Protein AF-0000000086631516 (afdb_homodimer)

InterPro domains:
  IPR032710 NTF2-like domain superfamily [SSF54427] (4-138)

Solvent-accessible surface area (backbone atoms only — not comparable to full-atom values): 15233 Å² total; per-residue (Å²): 122,60,92,38,47,65,64,58,34,50,51,53,36,52,51,34,47,49,53,41,70,69,39,58,78,91,68,49,51,68,68,69,42,48,81,34,39,36,76,72,19,34,39,44,40,43,76,60,48,93,74,40,43,76,26,53,18,66,67,26,47,44,51,49,51,49,50,49,54,69,47,28,76,39,77,44,81,38,80,76,41,71,25,41,35,92,94,48,55,49,36,37,38,38,29,36,37,35,38,24,21,57,81,63,61,44,72,50,75,47,53,36,39,30,46,33,33,40,36,46,78,79,41,18,37,39,31,39,37,62,25,49,52,53,61,64,58,53,25,60,46,58,70,45,79,108,123,59,92,40,49,66,64,58,34,49,52,52,35,52,52,33,48,48,53,44,72,68,40,56,80,93,68,50,52,69,66,68,41,47,80,32,38,36,76,71,17,33,39,42,39,43,76,60,47,94,74,39,43,76,24,54,17,67,68,26,47,43,50,49,52,50,49,47,54,69,47,28,76,40,78,46,81,40,80,76,42,71,24,40,32,92,96,49,52,50,35,37,38,38,29,36,39,36,40,25,21,56,82,63,61,45,72,49,75,47,54,35,40,30,45,32,34,41,36,44,77,80,40,17,38,40,32,38,37,60,25,51,52,53,61,64,59,53,24,60,45,59,70,46,79,108

Structure (mmCIF, N/CA/C/O backbone):
data_AF-0000000086631516-model_v1
#
loop_
_entity.id
_entity.type
_entity.pdbx_description
1 polymer 'SnoaL-like domain-containing protein'
#
loop_
_atom_site.group_PDB
_atom_site.id
_atom_site.type_symbol
_atom_site.label_atom_id
_atom_site.label_alt_id
_atom_site.label_comp_id
_atom_site.label_asym_id
_atom_site.label_entity_id
_atom_site.label_seq_id
_atom_site.pdbx_PDB_ins_code
_atom_site.Cartn_x
_atom_site.Cartn_y
_atom_site.Cartn_z
_atom_site.occupancy
_atom_site.B_iso_or_equiv
_atom_site.auth_seq_id
_atom_site.auth_comp_id
_atom_site.auth_asym_id
_atom_site.auth_atom_id
_atom_site.pdbx_PDB_model_num
ATOM 1 N N . MET A 1 1 ? -25.562 2.166 18.438 1 44.59 1 MET A N 1
ATOM 2 C CA . MET A 1 1 ? -25.078 2.248 17.062 1 44.59 1 MET A CA 1
ATOM 3 C C . MET A 1 1 ? -24.125 3.42 16.891 1 44.59 1 MET A C 1
ATOM 5 O O . MET A 1 1 ? -24.422 4.543 17.281 1 44.59 1 MET A O 1
ATOM 9 N N . SER A 1 2 ? -22.828 3.129 16.859 1 56.34 2 SER A N 1
ATOM 10 C CA . SER A 1 2 ? -21.984 4.324 16.859 1 56.34 2 SER A CA 1
ATOM 11 C C . SER A 1 2 ? -22.406 5.289 15.758 1 56.34 2 SER A C 1
ATOM 13 O O . SER A 1 2 ? -22.875 4.863 14.695 1 56.34 2 SER A O 1
ATOM 15 N N . SER A 1 3 ? -22.672 6.504 16.109 1 69.31 3 SER A N 1
ATOM 16 C CA . SER A 1 3 ? -23.156 7.555 15.219 1 69.31 3 SER A CA 1
ATOM 17 C C . SER A 1 3 ? -22.156 7.836 14.109 1 69.31 3 SER A C 1
ATOM 19 O O . SER A 1 3 ? -22.484 8.508 13.125 1 69.31 3 SER A O 1
ATOM 21 N N . HIS A 1 4 ? -20.906 7.207 14.281 1 81.75 4 HIS A N 1
ATOM 22 C CA . HIS A 1 4 ? -19.953 7.516 13.219 1 81.75 4 HIS A CA 1
ATOM 23 C C . HIS A 1 4 ? -19.672 6.289 12.367 1 81.75 4 HIS A C 1
ATOM 25 O O . HIS A 1 4 ? -19.734 5.16 12.852 1 81.75 4 HIS A O 1
ATOM 31 N N . THR A 1 5 ? -19.562 6.516 11.102 1 83.31 5 THR A N 1
ATOM 32 C CA . THR A 1 5 ? -19 5.484 10.242 1 83.31 5 THR A CA 1
ATOM 33 C C . THR A 1 5 ? -17.516 5.746 9.984 1 83.31 5 THR A C 1
ATOM 35 O O . THR A 1 5 ? -17.047 6.879 10.125 1 83.31 5 THR A O 1
ATOM 38 N N . ALA A 1 6 ? -16.766 4.727 9.773 1 84.38 6 ALA A N 1
ATOM 39 C CA . ALA A 1 6 ? -15.352 4.906 9.438 1 84.38 6 ALA A CA 1
ATOM 40 C C . ALA A 1 6 ? -15.18 5.883 8.273 1 84.38 6 ALA A C 1
ATOM 42 O O . ALA A 1 6 ? -14.266 6.711 8.281 1 84.38 6 ALA A O 1
ATOM 43 N N . TYR A 1 7 ? -16.062 5.812 7.383 1 85.06 7 TYR A N 1
ATOM 44 C CA . TYR A 1 7 ? -16.031 6.691 6.219 1 85.06 7 TYR A CA 1
ATOM 45 C C . TYR A 1 7 ? -16.188 8.148 6.633 1 85.06 7 TYR A C 1
ATOM 47 O O . TYR A 1 7 ? -15.398 9.008 6.211 1 85.06 7 TYR A O 1
ATOM 55 N N . SER A 1 8 ? -17.156 8.398 7.414 1 86.81 8 SER A N 1
ATOM 56 C CA . SER A 1 8 ? -17.391 9.781 7.82 1 86.81 8 SER A CA 1
ATOM 57 C C . SER A 1 8 ? -16.234 10.328 8.641 1 86.81 8 SER A C 1
ATOM 59 O O . SER A 1 8 ? -15.906 11.516 8.555 1 86.81 8 SER A O 1
ATOM 61 N N . ILE A 1 9 ? -15.648 9.5 9.484 1 90.56 9 ILE A N 1
ATOM 62 C CA . ILE A 1 9 ? -14.5 9.898 10.289 1 90.56 9 ILE A CA 1
ATOM 63 C C . ILE A 1 9 ? -13.328 10.25 9.383 1 90.56 9 ILE A C 1
ATOM 65 O O . ILE A 1 9 ? -12.68 11.289 9.562 1 90.56 9 ILE A O 1
ATOM 69 N N . LEU A 1 10 ? -13.055 9.438 8.375 1 90.88 10 LEU A N 1
ATOM 70 C CA . LEU A 1 10 ? -11.945 9.656 7.453 1 90.88 10 LEU A CA 1
ATOM 71 C C . LEU A 1 10 ? -12.156 10.938 6.645 1 90.88 10 LEU A C 1
ATOM 73 O O . LEU A 1 10 ? -11.219 11.711 6.445 1 90.88 10 LEU A O 1
ATOM 77 N N . LEU A 1 11 ? -13.367 11.156 6.203 1 87.75 11 LEU A N 1
ATOM 78 C CA . LEU A 1 11 ? -13.664 12.352 5.426 1 87.75 11 LEU A CA 1
ATOM 79 C C . LEU A 1 11 ? -13.414 13.609 6.254 1 87.75 11 LEU A C 1
ATOM 81 O O . LEU A 1 11 ? -12.883 14.602 5.746 1 87.75 11 LEU A O 1
ATOM 85 N N . ALA A 1 12 ? -13.844 13.547 7.508 1 90.38 12 ALA A N 1
ATOM 86 C CA . ALA A 1 12 ? -13.594 14.68 8.398 1 90.38 12 ALA A CA 1
ATOM 87 C C . ALA A 1 12 ? -12.102 14.938 8.547 1 90.38 12 ALA A C 1
ATOM 89 O O . ALA A 1 12 ? -11.656 16.094 8.523 1 90.38 12 ALA A O 1
ATOM 90 N N . PHE A 1 13 ? -11.359 13.875 8.703 1 92.44 13 PHE A N 1
ATOM 91 C CA . PHE A 1 13 ? -9.914 13.992 8.82 1 92.44 13 PHE A CA 1
ATOM 92 C C . PHE A 1 13 ? -9.32 14.586 7.551 1 92.44 13 PHE A C 1
ATOM 94 O O . PHE A 1 13 ? -8.508 15.508 7.613 1 92.44 13 PHE A O 1
ATOM 101 N N . TYR A 1 14 ? -9.664 14.07 6.402 1 87.94 14 TYR A N 1
ATOM 102 C CA . TYR A 1 14 ? -9.102 14.539 5.145 1 87.94 14 TYR A CA 1
ATOM 103 C C . TYR A 1 14 ? -9.477 16 4.887 1 87.94 14 TYR A C 1
ATOM 105 O O . TYR A 1 14 ? -8.688 16.75 4.305 1 87.94 14 TYR A O 1
ATOM 113 N N . ASP A 1 15 ? -10.695 16.438 5.254 1 88 15 ASP A N 1
ATOM 114 C CA . ASP A 1 15 ? -11.102 17.828 5.145 1 88 15 ASP A CA 1
ATOM 115 C C . ASP A 1 15 ? -10.195 18.734 5.992 1 88 15 ASP A C 1
ATOM 117 O O . ASP A 1 15 ? -9.742 19.781 5.527 1 88 15 ASP A O 1
ATOM 121 N N . ALA A 1 16 ? -9.977 18.312 7.18 1 89 16 ALA A N 1
ATOM 122 C CA . ALA A 1 16 ? -9.094 19.062 8.07 1 89 16 ALA A CA 1
ATOM 123 C C . ALA A 1 16 ? -7.672 19.109 7.516 1 89 16 ALA A C 1
ATOM 125 O O . ALA A 1 16 ? -7.023 20.156 7.555 1 89 16 ALA A O 1
ATOM 126 N N . GLU A 1 17 ? -7.191 18.016 7.012 1 84.25 17 GLU A N 1
ATOM 127 C CA . GLU A 1 17 ? -5.852 17.938 6.438 1 84.25 17 GLU A CA 1
ATOM 128 C C . GLU A 1 17 ? -5.715 18.875 5.238 1 84.25 17 GLU A C 1
ATOM 130 O O . GLU A 1 17 ? -4.688 19.531 5.074 1 84.25 17 GLU A O 1
ATOM 135 N N . ARG A 1 18 ? -6.691 18.906 4.391 1 81.5 18 ARG A N 1
ATOM 136 C CA . ARG A 1 18 ? -6.691 19.797 3.234 1 81.5 18 ARG A CA 1
ATOM 137 C C . ARG A 1 18 ? -6.609 21.266 3.666 1 81.5 18 ARG A C 1
ATOM 139 O O . ARG A 1 18 ? -5.887 22.047 3.059 1 81.5 18 ARG A O 1
ATOM 146 N N . GLU A 1 19 ? -7.363 21.578 4.66 1 82.75 19 GLU A N 1
ATOM 147 C CA . GLU A 1 19 ? -7.309 22.922 5.207 1 82.75 19 GLU A CA 1
ATOM 148 C C . GLU A 1 19 ? -5.918 23.25 5.734 1 82.75 19 GLU A C 1
ATOM 150 O O . GLU A 1 19 ? -5.383 24.328 5.465 1 82.75 19 GLU A O 1
ATOM 155 N N . TYR A 1 20 ? -5.402 22.312 6.457 1 83.38 20 TYR A N 1
ATOM 156 C CA . TYR A 1 20 ? -4.059 22.484 7.004 1 83.38 20 TYR A CA 1
ATOM 157 C C . TYR A 1 20 ? -3.037 22.688 5.891 1 83.38 20 TYR A C 1
ATOM 159 O O . TYR A 1 20 ? -2.252 23.641 5.922 1 83.38 20 TYR A O 1
ATOM 167 N N . MET A 1 21 ? -3.049 21.844 4.875 1 75.62 21 MET A N 1
ATOM 168 C CA . MET A 1 21 ? -2.07 21.844 3.791 1 75.62 21 MET A CA 1
ATOM 169 C C . MET A 1 21 ? -2.279 23.047 2.879 1 75.62 21 MET A C 1
ATOM 171 O O . MET A 1 21 ? -1.348 23.5 2.203 1 75.62 21 MET A O 1
ATOM 175 N N . GLY A 1 22 ? -3.486 23.562 2.809 1 75.19 22 GLY A N 1
ATOM 176 C CA . GLY A 1 22 ? -3.811 24.688 1.938 1 75.19 22 GLY A CA 1
ATOM 177 C C . GLY A 1 22 ? -3.471 26.031 2.547 1 75.19 22 GLY A C 1
ATOM 178 O O . GLY A 1 22 ? -3.422 27.031 1.842 1 75.19 22 GLY A O 1
ATOM 179 N N . ALA A 1 23 ? -3.268 26.078 3.836 1 77.62 23 ALA A N 1
ATOM 180 C CA . ALA A 1 23 ? -2.934 27.312 4.523 1 77.62 23 ALA A CA 1
ATOM 181 C C . ALA A 1 23 ? -1.478 27.703 4.277 1 77.62 23 ALA A C 1
ATOM 183 O O . ALA A 1 23 ? -0.639 26.844 3.996 1 77.62 23 ALA A O 1
ATOM 184 N N . PRO A 1 24 ? -1.252 29.078 4.273 1 75.94 24 PRO A N 1
ATOM 185 C CA . PRO A 1 24 ? 0.149 29.5 4.234 1 75.94 24 PRO A CA 1
ATOM 186 C C . PRO A 1 24 ? 0.976 28.922 5.379 1 75.94 24 PRO A C 1
ATOM 188 O O . PRO A 1 24 ? 0.462 28.734 6.484 1 75.94 24 PRO A O 1
ATOM 191 N N . THR A 1 25 ? 2.211 28.516 5.055 1 71.25 25 THR A N 1
ATOM 192 C CA . THR A 1 25 ? 3.109 27.828 5.977 1 71.25 25 THR A CA 1
ATOM 193 C C . THR A 1 25 ? 3.145 28.547 7.324 1 71.25 25 THR A C 1
ATOM 195 O O . THR A 1 25 ? 3.066 27.906 8.375 1 71.25 25 THR A O 1
ATOM 198 N N . GLU A 1 26 ? 3.219 29.875 7.281 1 74.75 26 GLU A N 1
ATOM 199 C CA . GLU A 1 26 ? 3.375 30.672 8.492 1 74.75 26 GLU A CA 1
ATOM 200 C C . GLU A 1 26 ? 2.119 30.625 9.359 1 74.75 26 GLU A C 1
ATOM 202 O O . GLU A 1 26 ? 2.176 30.891 10.562 1 74.75 26 GLU A O 1
ATOM 207 N N . SER A 1 27 ? 1.009 30.25 8.727 1 77.31 27 SER A N 1
ATOM 208 C CA . SER A 1 27 ? -0.263 30.281 9.445 1 77.31 27 SER A CA 1
ATOM 209 C C . SER A 1 27 ? -0.761 28.859 9.734 1 77.31 27 SER A C 1
ATOM 211 O O . SER A 1 27 ? -1.822 28.688 10.336 1 77.31 27 SER A O 1
ATOM 213 N N . ARG A 1 28 ? 0.017 27.938 9.375 1 76.62 28 ARG A N 1
ATOM 214 C CA . ARG A 1 28 ? -0.434 26.562 9.562 1 76.62 28 ARG A CA 1
ATOM 215 C C . ARG A 1 28 ? -0.473 26.188 11.039 1 76.62 28 ARG A C 1
ATOM 217 O O . ARG A 1 28 ? 0.477 26.469 11.781 1 76.62 28 ARG A O 1
ATOM 224 N N . ASP A 1 29 ? -1.688 25.859 11.43 1 82.06 29 ASP A N 1
ATOM 225 C CA . ASP A 1 29 ? -1.91 25.375 12.789 1 82.06 29 ASP A CA 1
ATOM 226 C C . ASP A 1 29 ? -2.402 23.922 12.781 1 82.06 29 ASP A C 1
ATOM 228 O O . ASP A 1 29 ? -3.561 23.656 12.453 1 82.06 29 ASP A O 1
ATOM 232 N N . PHE A 1 30 ? -1.569 22.984 13.117 1 84.75 30 PHE A N 1
ATOM 233 C CA . PHE A 1 30 ? -1.868 21.562 13.07 1 84.75 30 PHE A CA 1
ATOM 234 C C . PHE A 1 30 ? -3.008 21.219 14.016 1 84.75 30 PHE A C 1
ATOM 236 O O . PHE A 1 30 ? -3.66 20.188 13.859 1 84.75 30 PHE A O 1
ATOM 243 N N . ARG A 1 31 ? -3.314 22.156 14.914 1 83.12 31 ARG A N 1
ATOM 244 C CA . ARG A 1 31 ? -4.359 21.906 15.906 1 83.12 31 ARG A CA 1
ATOM 245 C C . ARG A 1 31 ? -5.723 21.766 15.242 1 83.12 31 ARG A C 1
ATOM 247 O O . ARG A 1 31 ? -6.656 21.234 15.836 1 83.12 31 ARG A O 1
ATOM 254 N N . ILE A 1 32 ? -5.816 22.234 14.023 1 87.75 32 ILE A N 1
ATOM 255 C CA . ILE A 1 32 ? -7.066 22.094 13.281 1 87.75 32 ILE A CA 1
ATOM 256 C C . ILE A 1 32 ? -7.414 20.625 13.125 1 87.75 32 ILE A C 1
ATOM 258 O O . ILE A 1 32 ? -8.586 20.266 12.977 1 87.75 32 ILE A O 1
ATOM 262 N N . LEU A 1 33 ? -6.426 19.719 13.148 1 90.25 33 LEU A N 1
ATOM 263 C CA . LEU A 1 33 ? -6.645 18.281 12.969 1 90.25 33 LEU A CA 1
ATOM 264 C C . LEU A 1 33 ? -7.039 17.625 14.281 1 90.25 33 LEU A C 1
ATOM 266 O O . LEU A 1 33 ? -7.539 16.5 14.297 1 90.25 33 LEU A O 1
ATOM 270 N N . GLU A 1 34 ? -6.84 18.266 15.359 1 90.94 34 GLU A N 1
ATOM 271 C CA . GLU A 1 34 ? -6.965 17.688 16.688 1 90.94 34 GLU A CA 1
ATOM 272 C C . GLU A 1 34 ? -8.344 17.078 16.906 1 90.94 34 GLU A C 1
ATOM 274 O O . GLU A 1 34 ? -8.469 15.969 17.422 1 90.94 34 GLU A O 1
ATOM 279 N N . PRO A 1 35 ? -9.398 17.719 16.453 1 91.88 35 PRO A N 1
ATOM 280 C CA . PRO A 1 35 ? -10.727 17.156 16.703 1 91.88 35 PRO A CA 1
ATOM 281 C C . PRO A 1 35 ? -10.953 15.844 15.953 1 91.88 35 PRO A C 1
ATOM 283 O O . PRO A 1 35 ? -11.875 15.094 16.281 1 91.88 35 PRO A O 1
ATOM 286 N N . THR A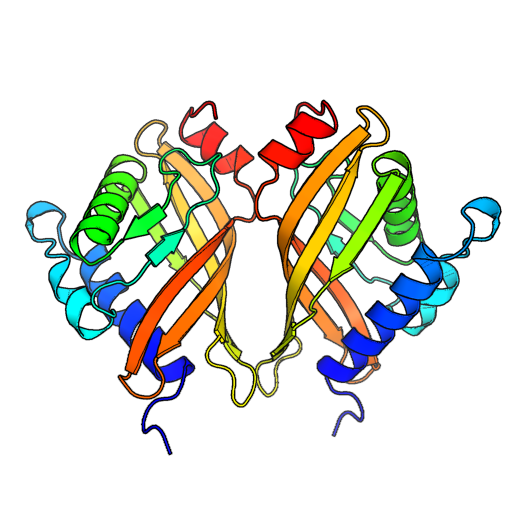 1 36 ? -10.203 15.57 14.953 1 95.19 36 THR A N 1
ATOM 287 C CA . THR A 1 36 ? -10.406 14.391 14.125 1 95.19 36 THR A CA 1
ATOM 288 C C . THR A 1 36 ? -9.5 13.25 14.57 1 95.19 36 THR A C 1
ATOM 290 O O . THR A 1 36 ? -9.633 12.117 14.094 1 95.19 36 THR A O 1
ATOM 293 N N . LEU A 1 37 ? -8.625 13.492 15.523 1 96.38 37 LEU A N 1
ATOM 294 C CA . LEU A 1 37 ? -7.613 12.523 15.922 1 96.38 37 LEU A CA 1
ATOM 295 C C . LEU A 1 37 ? -7.801 12.102 17.375 1 96.38 37 LEU A C 1
ATOM 297 O O . LEU A 1 37 ? -8.117 12.938 18.234 1 96.38 37 LEU A O 1
ATOM 301 N N . ALA A 1 38 ? -7.621 10.844 17.625 1 96 38 ALA A N 1
ATOM 302 C CA . ALA A 1 38 ? -7.453 10.391 19 1 96 38 ALA A CA 1
ATOM 303 C C . ALA A 1 38 ? -6.211 11.016 19.625 1 96 38 ALA A C 1
ATOM 305 O O . ALA A 1 38 ? -5.25 11.336 18.938 1 96 38 ALA A O 1
ATOM 306 N N . LYS A 1 39 ? -6.156 11.133 20.953 1 94.12 39 LYS A N 1
ATOM 307 C CA . LYS A 1 39 ? -5.055 11.766 21.672 1 94.12 39 LYS A CA 1
ATOM 308 C C . LYS A 1 39 ? -3.742 11.023 21.438 1 94.12 39 LYS A C 1
ATOM 310 O O . LYS A 1 39 ? -2.676 11.641 21.375 1 94.12 39 LYS A O 1
ATOM 315 N N . ASP A 1 40 ? -3.818 9.742 21.266 1 96.44 40 ASP A N 1
ATOM 316 C CA . ASP A 1 40 ? -2.627 8.922 21.062 1 96.44 40 ASP A CA 1
ATOM 317 C C . ASP A 1 40 ? -2.586 8.375 19.625 1 96.44 40 ASP A C 1
ATOM 319 O O . ASP A 1 40 ? -2.111 7.258 19.406 1 96.44 40 ASP A O 1
ATOM 323 N N . ALA A 1 41 ? -3.211 9.109 18.703 1 97.56 41 ALA A N 1
ATOM 324 C CA . ALA A 1 41 ? -3.193 8.688 17.312 1 97.56 41 ALA A CA 1
ATOM 325 C C . ALA A 1 41 ? -1.771 8.391 16.844 1 97.56 41 ALA A C 1
ATOM 327 O O . ALA A 1 41 ? -0.826 9.078 17.25 1 97.56 41 ALA A O 1
ATOM 328 N N . ILE A 1 42 ? -1.635 7.391 16.031 1 98.38 42 ILE A N 1
ATOM 329 C CA . ILE A 1 42 ? -0.326 6.93 15.57 1 98.38 42 ILE A CA 1
ATOM 330 C C . ILE A 1 42 ? -0.25 7.008 14.047 1 98.38 42 ILE A C 1
ATOM 332 O O . ILE A 1 42 ? -1.184 6.598 13.352 1 98.38 42 ILE A O 1
ATOM 336 N N . LEU A 1 43 ? 0.77 7.582 13.539 1 97.88 43 LEU A N 1
ATOM 337 C CA . LEU A 1 43 ? 1.137 7.551 12.125 1 97.88 43 LEU A CA 1
ATOM 338 C C . LEU A 1 43 ? 2.418 6.75 11.914 1 97.88 43 LEU A C 1
ATOM 340 O O . LEU A 1 43 ? 3.451 7.055 12.516 1 97.88 43 LEU A O 1
ATOM 344 N N . ILE A 1 44 ? 2.352 5.75 11.117 1 98.56 44 ILE A N 1
ATOM 345 C CA . ILE A 1 44 ? 3.486 4.859 10.906 1 98.56 44 ILE A CA 1
ATOM 346 C C . ILE A 1 44 ? 3.98 4.984 9.461 1 98.56 44 ILE A C 1
ATOM 348 O O . ILE A 1 44 ? 3.229 4.727 8.523 1 98.56 44 ILE A O 1
ATOM 352 N N . GLN A 1 45 ? 5.207 5.383 9.32 1 98.31 45 GLN A N 1
ATOM 353 C CA . GLN A 1 45 ? 5.844 5.488 8.016 1 98.31 45 GLN A CA 1
ATOM 354 C C . GLN A 1 45 ? 6.824 4.348 7.785 1 98.31 45 GLN A C 1
ATOM 356 O O . GLN A 1 45 ? 7.516 3.918 8.711 1 98.31 45 GLN A O 1
ATOM 361 N N . THR A 1 46 ? 6.863 3.818 6.559 1 97.81 46 THR A N 1
ATOM 362 C CA . THR A 1 46 ? 7.816 2.758 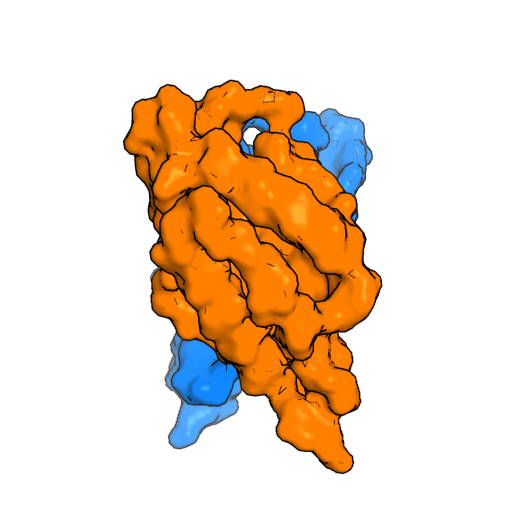6.246 1 97.81 46 THR A CA 1
ATOM 363 C C . THR A 1 46 ? 9.242 3.219 6.52 1 97.81 46 THR A C 1
ATOM 365 O O . THR A 1 46 ? 9.578 4.387 6.305 1 97.81 46 THR A O 1
ATOM 368 N N . PRO A 1 47 ? 10.133 2.363 6.949 1 97.06 47 PRO A N 1
ATOM 369 C CA . PRO A 1 47 ? 11.438 2.764 7.484 1 97.06 47 PRO A CA 1
ATOM 370 C C . PRO A 1 47 ? 12.367 3.324 6.41 1 97.06 47 PRO A C 1
ATOM 372 O O . PRO A 1 47 ? 13.352 4.004 6.734 1 97.06 47 PRO A O 1
ATOM 375 N N . ALA A 1 48 ? 12.125 3.211 5.203 1 97.12 48 ALA A N 1
ATOM 376 C CA . ALA A 1 48 ? 13.07 3.586 4.156 1 97.12 48 ALA A CA 1
ATOM 377 C C . ALA A 1 48 ? 12.867 5.031 3.719 1 97.12 48 ALA A C 1
ATOM 379 O O . ALA A 1 48 ? 13.672 5.582 2.963 1 97.12 48 ALA A O 1
ATOM 380 N N . LEU A 1 49 ? 11.797 5.695 4.164 1 98 49 LEU A N 1
ATOM 381 C CA . LEU A 1 49 ? 11.469 7.051 3.732 1 98 49 LEU A CA 1
ATOM 382 C C . LEU A 1 49 ? 12.375 8.07 4.414 1 98 49 LEU A C 1
ATOM 384 O O . LEU A 1 49 ? 12.914 7.805 5.488 1 98 49 LEU A O 1
ATOM 388 N N . PRO A 1 50 ? 12.477 9.297 3.826 1 97.75 50 PRO A N 1
ATOM 389 C CA . PRO A 1 50 ? 13.203 10.375 4.5 1 97.75 50 PRO A CA 1
ATOM 390 C C . PRO A 1 50 ? 12.57 10.766 5.832 1 97.75 50 PRO A C 1
ATOM 392 O O . PRO A 1 50 ? 13.25 11.32 6.703 1 97.75 50 PRO A O 1
ATOM 395 N N . TYR A 1 51 ? 11.344 10.578 5.992 1 97.81 51 TYR A N 1
ATOM 396 C CA . TYR A 1 51 ? 10.609 10.875 7.215 1 97.81 51 TYR A CA 1
ATOM 397 C C . TYR A 1 51 ? 10.047 9.602 7.836 1 97.81 51 TYR A C 1
ATOM 399 O O . TYR A 1 51 ? 8.875 9.57 8.234 1 97.81 51 TYR A O 1
ATOM 407 N N . ALA A 1 52 ? 10.875 8.602 7.828 1 97.69 52 ALA A N 1
ATOM 408 C CA . ALA A 1 52 ? 10.523 7.32 8.43 1 97.69 52 ALA A CA 1
ATOM 409 C C . ALA A 1 52 ? 10.211 7.477 9.914 1 97.69 52 ALA A C 1
ATOM 411 O O . ALA A 1 52 ? 10.617 8.461 10.547 1 97.69 52 ALA A O 1
ATOM 412 N N . GLY A 1 53 ? 9.43 6.422 10.406 1 96.5 53 GLY A N 1
ATOM 413 C CA . GLY A 1 53 ? 9.25 6.367 11.844 1 96.5 53 GLY A CA 1
ATOM 414 C C . GLY A 1 53 ? 7.793 6.309 12.266 1 96.5 53 GLY A C 1
ATOM 415 O O . GLY A 1 53 ? 6.902 6.188 11.414 1 96.5 53 GLY A O 1
ATOM 416 N N . THR A 1 54 ? 7.621 6.23 13.57 1 98.38 54 THR A N 1
ATOM 417 C CA . THR A 1 54 ? 6.316 6.242 14.211 1 98.38 54 THR A CA 1
ATOM 418 C C . THR A 1 54 ? 6.086 7.555 14.953 1 98.38 54 THR A C 1
ATOM 420 O O . THR A 1 54 ? 6.906 7.957 15.781 1 98.38 54 THR A O 1
ATOM 423 N N . TYR A 1 55 ? 5.047 8.211 14.562 1 98 55 TYR A N 1
ATOM 424 C CA . TYR A 1 55 ? 4.648 9.492 15.141 1 98 55 TYR A CA 1
ATOM 425 C C . TYR A 1 55 ? 3.416 9.328 16.016 1 98 55 TYR A C 1
ATOM 427 O O . TYR A 1 55 ? 2.404 8.773 15.586 1 98 55 TYR A O 1
ATOM 435 N N . ILE A 1 56 ? 3.506 9.883 17.234 1 97.56 56 ILE A N 1
ATOM 436 C CA . ILE A 1 56 ? 2.447 9.594 18.188 1 97.56 56 ILE A CA 1
ATOM 437 C C . ILE A 1 56 ? 1.85 10.898 18.703 1 97.56 56 ILE A C 1
ATOM 439 O O . ILE A 1 56 ? 2.58 11.805 19.125 1 97.56 56 ILE A O 1
ATOM 443 N N . GLY A 1 57 ? 0.542 10.93 18.688 1 94.75 57 GLY A N 1
ATOM 444 C CA . GLY A 1 57 ? -0.176 12.07 19.234 1 94.75 57 GLY A CA 1
ATOM 445 C C . GLY A 1 57 ? -0.097 13.305 18.359 1 94.75 57 GLY A C 1
ATOM 446 O O . GLY A 1 57 ? 0.463 13.258 17.25 1 94.75 57 GLY A O 1
ATOM 447 N N . ILE A 1 58 ? -0.714 14.328 18.844 1 90.75 58 ILE A N 1
ATOM 448 C CA . ILE A 1 58 ? -0.798 15.57 18.078 1 90.75 58 ILE A CA 1
ATOM 449 C C . ILE A 1 58 ? 0.605 16.109 17.812 1 90.75 58 ILE A C 1
ATOM 451 O O . ILE A 1 58 ? 0.921 16.516 16.688 1 90.75 58 ILE A O 1
ATOM 455 N N . GLU A 1 59 ? 1.425 16.078 18.797 1 93.06 59 GLU A N 1
ATOM 456 C CA . GLU A 1 59 ? 2.787 16.578 18.641 1 93.06 59 GLU A CA 1
ATOM 457 C C . GLU A 1 59 ? 3.566 15.742 17.625 1 93.06 59 GLU A C 1
ATOM 459 O O . GLU A 1 59 ? 4.312 16.297 16.812 1 93.06 59 GLU A O 1
ATOM 464 N N . GLY A 1 60 ? 3.445 14.438 17.719 1 95.44 60 GLY A N 1
ATOM 465 C CA . GLY A 1 60 ? 4.102 13.57 16.75 1 95.44 60 GLY A CA 1
ATOM 466 C C . GLY A 1 60 ? 3.637 13.805 15.328 1 95.44 60 GLY A C 1
ATOM 467 O O . GLY A 1 60 ? 4.453 13.891 14.406 1 95.44 60 GLY A O 1
ATOM 468 N N . LEU A 1 61 ? 2.379 13.891 15.164 1 93.88 61 LEU A N 1
ATOM 469 C CA . LEU A 1 61 ? 1.831 14.102 13.828 1 93.88 61 LEU A CA 1
ATOM 470 C C . LEU A 1 61 ? 2.207 15.477 13.289 1 93.88 61 LEU A C 1
ATOM 472 O O . LEU A 1 61 ? 2.418 15.648 12.086 1 93.88 61 LEU A O 1
ATOM 476 N N . GLU A 1 62 ? 2.271 16.422 14.164 1 91.62 62 GLU A N 1
ATOM 477 C CA . GLU A 1 62 ? 2.756 17.75 13.758 1 91.62 62 GLU A CA 1
ATOM 478 C C . GLU A 1 62 ? 4.211 17.688 13.305 1 91.62 62 GLU A C 1
ATOM 480 O O . GLU A 1 62 ? 4.59 18.328 12.328 1 91.62 62 GLU A O 1
ATOM 485 N N . ASP A 1 63 ? 5.016 16.969 14.047 1 94.19 63 ASP A N 1
ATOM 486 C CA . ASP A 1 63 ? 6.402 16.766 13.633 1 94.19 63 ASP A CA 1
ATOM 487 C C . ASP A 1 63 ? 6.477 16.141 12.242 1 94.19 63 ASP A C 1
ATOM 489 O O . ASP A 1 63 ? 7.246 16.594 11.391 1 94.19 63 ASP A O 1
ATOM 493 N N . TRP A 1 64 ? 5.691 15.148 11.992 1 94.75 64 TRP A N 1
ATOM 494 C CA . TRP A 1 64 ? 5.613 14.531 10.672 1 94.75 64 TRP A CA 1
ATOM 495 C C . TRP A 1 64 ? 5.242 15.562 9.617 1 94.75 64 TRP A C 1
ATOM 497 O O . TRP A 1 64 ? 5.883 15.641 8.562 1 94.75 64 TRP A O 1
ATOM 507 N N . ALA A 1 65 ? 4.184 16.312 9.93 1 91.06 65 ALA A N 1
ATOM 508 C CA . ALA A 1 65 ? 3.725 17.312 8.969 1 91.06 65 ALA A CA 1
ATOM 509 C C . ALA A 1 65 ? 4.84 18.297 8.633 1 91.06 65 ALA A C 1
ATOM 511 O O . ALA A 1 65 ? 4.98 18.703 7.477 1 91.06 65 ALA A O 1
ATOM 512 N N . GLN A 1 66 ? 5.602 18.641 9.578 1 91 66 GLN A N 1
ATOM 513 C CA . GLN A 1 66 ? 6.73 19.531 9.352 1 91 66 GLN A CA 1
ATOM 514 C C . GLN A 1 66 ? 7.789 18.875 8.469 1 91 66 GLN A C 1
ATOM 516 O O . GLN A 1 66 ? 8.312 19.5 7.547 1 91 66 GLN A O 1
ATOM 521 N N . ARG A 1 67 ? 8.094 17.656 8.711 1 94.25 67 ARG A N 1
ATOM 522 C CA . ARG A 1 67 ? 9.078 16.938 7.91 1 94.25 67 ARG A CA 1
ATOM 523 C C . ARG A 1 67 ? 8.609 16.781 6.469 1 94.25 67 ARG A C 1
ATOM 525 O O . ARG A 1 67 ? 9.398 16.891 5.531 1 94.25 67 ARG A O 1
ATOM 532 N N . MET A 1 68 ? 7.32 16.516 6.375 1 93 68 MET A N 1
ATOM 533 C CA . MET A 1 68 ? 6.738 16.469 5.035 1 93 68 MET A CA 1
ATOM 534 C C . MET A 1 68 ? 6.914 17.812 4.32 1 93 68 MET A C 1
ATOM 536 O O . MET A 1 68 ? 7.348 17.844 3.168 1 93 68 MET A O 1
ATOM 540 N N . SER A 1 69 ? 6.594 18.828 5.023 1 89.69 69 SER A N 1
ATOM 541 C CA . SER A 1 69 ? 6.707 20.156 4.457 1 89.69 69 SER A CA 1
ATOM 542 C C . SER A 1 69 ? 8.148 20.5 4.102 1 89.69 69 SER A C 1
ATOM 544 O O . SER A 1 69 ? 8.406 21.203 3.121 1 89.69 69 SER A O 1
ATOM 546 N N . ASP A 1 70 ? 9.086 20.016 4.852 1 93.19 70 ASP A N 1
ATOM 547 C CA . ASP A 1 70 ? 10.508 20.25 4.594 1 93.19 70 ASP A CA 1
ATOM 548 C C . ASP A 1 70 ? 10.977 19.484 3.369 1 93.19 70 ASP A C 1
ATOM 550 O O . ASP A 1 70 ? 11.93 19.875 2.699 1 93.19 70 ASP A O 1
ATOM 554 N N . THR A 1 71 ? 10.328 18.438 3.105 1 95.94 71 THR A N 1
ATOM 555 C CA . THR A 1 71 ? 10.758 17.547 2.037 1 95.94 71 THR A CA 1
ATOM 556 C C . THR A 1 71 ? 10.094 17.922 0.715 1 95.94 71 THR A C 1
ATOM 558 O O . THR A 1 71 ? 10.742 17.922 -0.331 1 95.94 71 THR A O 1
ATOM 561 N N . TRP A 1 72 ? 8.828 18.266 0.824 1 94.88 72 TRP A N 1
ATOM 562 C CA . TRP A 1 72 ? 8.031 18.469 -0.378 1 94.88 72 TRP A CA 1
ATOM 563 C C . TRP A 1 72 ? 7.531 19.922 -0.45 1 94.88 72 TRP A C 1
ATOM 565 O O . TRP A 1 72 ? 7.016 20.453 0.535 1 94.88 72 TRP A O 1
ATOM 575 N N . SER A 1 73 ? 7.625 20.516 -1.623 1 93.31 73 SER A N 1
ATOM 576 C CA . SER A 1 73 ? 7.059 21.844 -1.825 1 93.31 73 SER A CA 1
ATOM 577 C C . SER A 1 73 ? 5.578 21.766 -2.18 1 93.31 73 SER A C 1
ATOM 579 O O . SER A 1 73 ? 4.852 22.75 -2.061 1 93.31 73 SER A O 1
ATOM 581 N N . LYS A 1 74 ? 5.207 20.562 -2.662 1 92 74 LYS A N 1
ATOM 582 C CA . LYS A 1 74 ? 3.801 20.328 -2.975 1 92 74 LYS A CA 1
ATOM 583 C C . LYS A 1 74 ? 3.418 18.875 -2.686 1 92 74 LYS A C 1
ATOM 585 O O . LYS A 1 74 ? 4.152 17.953 -3.045 1 92 74 LYS A O 1
ATOM 590 N N . VAL A 1 75 ? 2.42 18.703 -2.018 1 91.75 75 VAL A N 1
ATOM 591 C CA . VAL A 1 75 ? 1.741 17.422 -1.817 1 91.75 75 VAL A CA 1
ATOM 592 C C . VAL A 1 75 ? 0.256 17.578 -2.141 1 91.75 75 VAL A C 1
ATOM 594 O O . VAL A 1 75 ? -0.435 18.406 -1.546 1 91.75 75 VAL A O 1
ATOM 597 N N . ASP A 1 76 ? -0.157 16.812 -3.047 1 90.88 76 ASP A N 1
ATOM 598 C CA . ASP A 1 76 ? -1.552 16.875 -3.475 1 90.88 76 ASP A CA 1
ATOM 599 C C . ASP A 1 76 ? -2.158 15.477 -3.576 1 90.88 76 ASP A C 1
ATOM 601 O O . ASP A 1 76 ? -1.645 14.625 -4.301 1 90.88 76 ASP A O 1
ATOM 605 N N . VAL A 1 77 ? -3.145 15.203 -2.83 1 89.94 77 VAL A N 1
ATOM 606 C CA . VAL A 1 77 ? -3.881 13.945 -2.863 1 89.94 77 VAL A CA 1
ATOM 607 C C . VAL A 1 77 ? -5.109 14.094 -3.762 1 89.94 77 VAL A C 1
ATOM 609 O O . VAL A 1 77 ? -5.91 15.008 -3.582 1 89.94 77 VAL A O 1
ATOM 612 N N . GLN A 1 78 ? -5.223 13.172 -4.699 1 91.12 78 GLN A N 1
ATOM 613 C CA . GLN A 1 78 ? -6.281 13.258 -5.703 1 91.12 78 GLN A CA 1
ATOM 614 C C . GLN A 1 78 ? -7.059 11.945 -5.793 1 91.12 78 GLN A C 1
ATOM 616 O O . GLN A 1 78 ? -6.539 10.883 -5.43 1 91.12 78 GLN A O 1
ATOM 621 N N . ASN A 1 79 ? -8.398 12.07 -6.254 1 92.81 79 ASN A N 1
ATOM 622 C CA . ASN A 1 79 ? -9.227 10.914 -6.598 1 92.81 79 ASN A CA 1
ATOM 623 C C . ASN A 1 79 ? -9.359 9.953 -5.422 1 92.81 79 ASN A C 1
ATOM 625 O O . ASN A 1 79 ? -9.141 8.75 -5.57 1 92.81 79 ASN A O 1
ATOM 629 N N . LEU A 1 80 ? -9.672 10.445 -4.289 1 91.5 80 LEU A N 1
ATOM 630 C CA . LEU A 1 80 ? -9.781 9.656 -3.068 1 91.5 80 LEU A CA 1
ATOM 631 C C . LEU A 1 80 ? -10.945 8.68 -3.154 1 91.5 80 LEU A C 1
ATOM 633 O O . LEU A 1 80 ? -12.062 9.07 -3.502 1 91.5 80 LEU A O 1
ATOM 637 N N . GLN A 1 81 ? -10.672 7.438 -2.926 1 93.12 81 GLN A N 1
ATOM 638 C CA . GLN A 1 81 ? -11.664 6.379 -2.766 1 93.12 81 GLN A CA 1
ATOM 639 C C . GLN A 1 81 ? -11.516 5.688 -1.412 1 93.12 81 GLN A C 1
ATOM 641 O O . GLN A 1 81 ? -10.398 5.422 -0.962 1 93.12 81 GLN A O 1
ATOM 646 N N . VAL A 1 82 ? -12.625 5.449 -0.818 1 92.81 82 VAL A N 1
ATOM 647 C CA . VAL A 1 82 ? -12.602 4.828 0.502 1 92.81 82 VAL A CA 1
ATOM 648 C C . VAL A 1 82 ? -13.258 3.449 0.438 1 92.81 82 VAL A C 1
ATOM 650 O O . VAL A 1 82 ? -14.336 3.297 -0.141 1 92.81 82 VAL A O 1
ATOM 653 N N . PHE A 1 83 ? -12.594 2.498 0.956 1 93.62 83 PHE A N 1
ATOM 654 C CA . PHE A 1 83 ? -13.047 1.112 1.006 1 93.62 83 PHE A CA 1
ATOM 655 C C . PHE A 1 83 ? -13.273 0.668 2.445 1 93.62 83 PHE A C 1
ATOM 657 O O . PHE A 1 83 ? -12.414 0.867 3.305 1 93.62 83 PHE A O 1
ATOM 664 N N . GLU A 1 84 ? -14.391 0.074 2.596 1 90.81 84 GLU A N 1
ATOM 665 C CA . GLU A 1 84 ? -14.766 -0.282 3.961 1 90.81 84 GLU A CA 1
ATOM 666 C C . GLU A 1 84 ? -15.07 -1.773 4.078 1 90.81 84 GLU A C 1
ATOM 668 O O . GLU A 1 84 ? -15.188 -2.469 3.066 1 90.81 84 GLU A O 1
ATOM 673 N N . ARG A 1 85 ? -15.047 -2.277 5.223 1 87.38 85 ARG A N 1
ATOM 674 C CA . ARG A 1 85 ? -15.547 -3.59 5.617 1 87.38 85 ARG A CA 1
ATOM 675 C C . ARG A 1 85 ? -16.547 -3.475 6.766 1 87.38 85 ARG A C 1
ATOM 677 O O . ARG A 1 85 ? -16.25 -2.861 7.793 1 87.38 85 ARG A O 1
ATOM 684 N N . GLU A 1 86 ? -17.734 -3.99 6.492 1 80.25 86 GLU A N 1
ATOM 685 C CA . GLU A 1 86 ? -18.812 -3.857 7.477 1 80.25 86 GLU A CA 1
ATOM 686 C C . GLU A 1 86 ? -18.344 -4.297 8.859 1 80.25 86 GLU A C 1
ATOM 688 O O . GLU A 1 86 ? -17.719 -5.355 9.008 1 80.25 86 GLU A O 1
ATOM 693 N N . GLY A 1 87 ? -18.625 -3.453 9.805 1 79.56 87 GLY A N 1
ATOM 694 C CA . GLY A 1 87 ? -18.359 -3.783 11.195 1 79.56 87 GLY A CA 1
ATOM 695 C C . GLY A 1 87 ? -16.906 -3.607 11.578 1 79.56 87 GLY A C 1
ATOM 696 O O . GLY A 1 87 ? -16.516 -3.902 12.711 1 79.56 87 GLY A O 1
ATOM 697 N N . SER A 1 88 ? -16.125 -3.184 10.625 1 87.44 88 SER A N 1
ATOM 698 C CA . SER A 1 88 ? -14.695 -3.035 10.875 1 87.44 88 SER A CA 1
ATOM 699 C C . SER A 1 88 ? -14.359 -1.631 11.367 1 87.44 88 SER A C 1
ATOM 701 O O . SER A 1 88 ? -15.039 -0.666 11.008 1 87.44 88 SER A O 1
ATOM 703 N N . ASP A 1 89 ? -13.359 -1.599 12.242 1 92.31 89 ASP A N 1
ATOM 704 C CA . ASP A 1 89 ? -12.812 -0.304 12.633 1 92.31 89 ASP A CA 1
ATOM 705 C C . ASP A 1 89 ? -11.625 0.077 11.758 1 92.31 89 ASP A C 1
ATOM 707 O O . ASP A 1 89 ? -10.883 1.013 12.07 1 92.31 89 ASP A O 1
ATOM 711 N N . HIS A 1 90 ? -11.406 -0.663 10.727 1 92.94 90 HIS A N 1
ATOM 712 C CA . HIS A 1 90 ? -10.375 -0.399 9.727 1 92.94 90 HIS A CA 1
ATOM 713 C C . HIS A 1 90 ? -10.992 0.032 8.398 1 92.94 90 HIS A C 1
ATOM 715 O O . HIS A 1 90 ? -12.031 -0.489 7.996 1 92.94 90 HIS A O 1
ATOM 721 N N . VAL A 1 91 ? -10.414 1.034 7.855 1 94.44 91 VAL A N 1
ATOM 722 C CA . VAL A 1 91 ? -10.797 1.497 6.523 1 94.44 91 VAL A CA 1
ATOM 723 C C . VAL A 1 91 ? -9.539 1.706 5.676 1 94.44 91 VAL A C 1
ATOM 725 O O . VAL A 1 91 ? -8.461 1.985 6.207 1 94.44 91 VAL A O 1
ATOM 728 N N . ILE A 1 92 ? -9.719 1.486 4.41 1 96.81 92 ILE A N 1
ATOM 729 C CA . ILE A 1 92 ? -8.602 1.701 3.494 1 96.81 92 ILE A CA 1
ATOM 730 C C . ILE A 1 92 ? -8.953 2.809 2.502 1 96.81 92 ILE A C 1
ATOM 732 O O . ILE A 1 92 ? -10.062 2.832 1.955 1 96.81 92 ILE A O 1
ATOM 736 N N . SER A 1 93 ? -8.078 3.709 2.346 1 96.19 93 SER A N 1
ATOM 737 C CA . SER A 1 93 ? -8.227 4.711 1.296 1 96.19 93 SER A CA 1
ATOM 738 C C . SER A 1 93 ? -7.27 4.449 0.139 1 96.19 93 SER A C 1
ATOM 740 O O . SER A 1 93 ? -6.172 3.928 0.342 1 96.19 93 SER A O 1
ATOM 742 N N . LEU A 1 94 ? -7.727 4.684 -1.048 1 97 94 LEU A N 1
ATOM 743 C CA . LEU A 1 94 ? -6.953 4.684 -2.285 1 97 94 LEU A CA 1
ATOM 744 C C . LEU A 1 94 ? -6.965 6.062 -2.934 1 97 94 LEU A C 1
ATOM 746 O O . LEU A 1 94 ? -8.016 6.695 -3.033 1 97 94 LEU A O 1
ATOM 750 N N . SER A 1 95 ? -5.797 6.535 -3.295 1 96 95 SER A N 1
ATOM 751 C CA . SER A 1 95 ? -5.699 7.836 -3.947 1 96 95 SER A CA 1
ATOM 752 C C . SER A 1 95 ? -4.48 7.906 -4.863 1 96 95 SER A C 1
ATOM 754 O O . SER A 1 95 ? -3.678 6.973 -4.91 1 96 95 SER A O 1
ATOM 756 N N . GLU A 1 96 ? -4.48 8.938 -5.668 1 97.38 96 GLU A N 1
ATOM 757 C CA . GLU A 1 96 ? -3.26 9.375 -6.336 1 97.38 96 GLU A CA 1
ATOM 758 C C . GLU A 1 96 ? -2.58 10.5 -5.555 1 97.38 96 GLU A C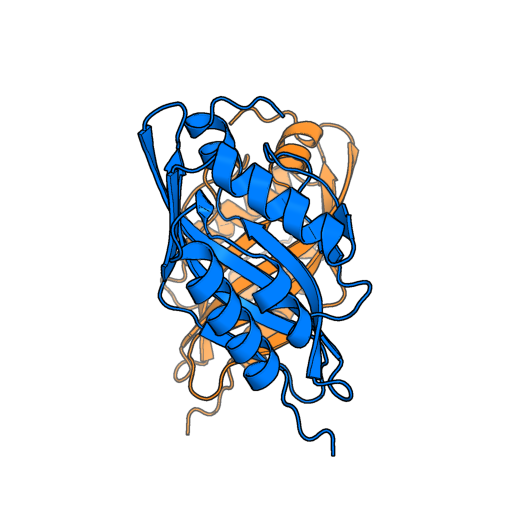 1
ATOM 760 O O . GLU A 1 96 ? -3.25 11.398 -5.035 1 97.38 96 GLU A O 1
ATOM 765 N N . VAL A 1 97 ? -1.297 10.406 -5.426 1 95.75 97 VAL A N 1
ATOM 766 C CA . VAL A 1 97 ? -0.585 11.461 -4.707 1 95.75 97 VAL A CA 1
ATOM 767 C C . VAL A 1 97 ? 0.445 12.109 -5.625 1 95.75 97 VAL A C 1
ATOM 769 O O . VAL A 1 97 ? 1.205 11.422 -6.305 1 95.75 97 VAL A O 1
ATOM 772 N N . TYR A 1 98 ? 0.423 13.359 -5.645 1 96.31 98 TYR A N 1
ATOM 773 C CA . TYR A 1 98 ? 1.401 14.188 -6.344 1 96.31 98 TYR A CA 1
ATOM 774 C C . TYR A 1 98 ? 2.383 14.82 -5.367 1 96.31 98 TYR A C 1
ATOM 776 O O . TYR A 1 98 ? 1.974 15.422 -4.367 1 96.31 98 TYR A O 1
ATOM 784 N N . PHE A 1 99 ? 3.676 14.633 -5.594 1 96.25 99 PHE A N 1
ATOM 785 C CA . PHE A 1 99 ? 4.746 15.227 -4.797 1 96.25 99 PHE A CA 1
ATOM 786 C C . PHE A 1 99 ? 5.672 16.062 -5.668 1 96.25 99 PHE A C 1
ATOM 788 O O . PHE A 1 99 ? 5.961 15.695 -6.809 1 96.25 99 PHE A O 1
ATOM 795 N N . LYS A 1 100 ? 6.117 17.125 -5.152 1 97.31 100 LYS A N 1
ATOM 796 C CA . LYS A 1 100 ? 7.234 17.875 -5.734 1 97.31 100 LYS A CA 1
ATOM 797 C C . LYS A 1 100 ? 8.359 18.062 -4.715 1 97.31 100 LYS A C 1
ATOM 799 O O . LYS A 1 100 ? 8.141 18.625 -3.641 1 97.31 100 LYS A O 1
ATOM 804 N N . SER A 1 101 ? 9.508 17.625 -5.09 1 98.12 101 SER A N 1
ATOM 805 C CA . SER A 1 101 ? 10.641 17.656 -4.172 1 98.12 101 SER A CA 1
ATOM 806 C C . SER A 1 101 ? 11.18 19.078 -4.008 1 98.12 101 SER A C 1
ATOM 808 O O . SER A 1 101 ? 11.406 19.781 -4.992 1 98.12 101 SER A O 1
ATOM 810 N N . ARG A 1 102 ? 11.43 19.562 -2.748 1 96.75 102 ARG A N 1
ATOM 811 C CA . ARG A 1 102 ? 12.055 20.859 -2.51 1 96.75 102 ARG A CA 1
ATOM 812 C C . ARG A 1 102 ? 13.5 20.875 -2.979 1 96.75 102 ARG A C 1
ATOM 814 O O . ARG A 1 102 ? 13.977 21.859 -3.541 1 96.75 102 ARG A O 1
ATOM 821 N N . LYS A 1 103 ? 14.117 19.734 -2.814 1 97.25 103 LYS A N 1
ATOM 822 C CA . LYS A 1 103 ? 15.555 19.656 -3.057 1 97.25 103 LYS A CA 1
ATOM 823 C C . LYS A 1 103 ? 15.867 19.688 -4.551 1 97.25 103 LYS A C 1
ATOM 825 O O . LYS A 1 103 ? 16.781 20.391 -4.988 1 97.25 103 LYS A O 1
ATOM 830 N N . THR A 1 104 ? 15.078 18.984 -5.336 1 98.19 104 THR A N 1
ATOM 831 C CA . THR A 1 104 ? 15.469 18.797 -6.73 1 98.19 104 THR A CA 1
ATOM 832 C C . THR A 1 104 ? 14.461 19.469 -7.66 1 98.19 104 THR A C 1
ATOM 834 O O . THR A 1 104 ? 14.742 19.672 -8.844 1 98.19 104 THR A O 1
ATOM 837 N N . GLY A 1 105 ? 13.281 19.656 -7.148 1 98.06 105 GLY A N 1
ATOM 838 C CA . GLY A 1 105 ? 12.211 20.172 -7.988 1 98.06 105 GLY A CA 1
ATOM 839 C C . GLY A 1 105 ? 11.531 19.109 -8.82 1 98.06 105 GLY A C 1
ATOM 840 O O . GLY A 1 105 ? 10.547 19.375 -9.516 1 98.06 105 GLY A O 1
ATOM 841 N N . GLU A 1 106 ? 11.984 17.891 -8.773 1 98.62 106 GLU A N 1
ATOM 842 C CA . GLU A 1 106 ? 11.398 16.781 -9.523 1 98.62 106 GLU A CA 1
ATOM 843 C C . GLU A 1 106 ? 10.031 16.406 -8.953 1 98.62 106 GLU A C 1
ATOM 845 O O . GLU A 1 106 ? 9.766 16.625 -7.77 1 98.62 106 GLU A O 1
ATOM 850 N N . GLU A 1 107 ? 9.211 15.82 -9.781 1 98.44 107 GLU A N 1
ATOM 851 C CA . GLU A 1 107 ? 7.836 15.508 -9.422 1 98.44 107 GLU A CA 1
ATOM 852 C C . GLU A 1 107 ? 7.578 14.008 -9.477 1 98.44 107 GLU A C 1
ATOM 854 O O . GLU A 1 107 ? 8.203 13.297 -10.273 1 98.44 107 GLU A O 1
ATOM 859 N N . LEU A 1 108 ? 6.719 13.562 -8.594 1 98.12 108 LEU A N 1
ATOM 860 C CA . LEU A 1 108 ? 6.191 12.203 -8.586 1 98.12 108 LEU A CA 1
ATOM 861 C C . LEU A 1 108 ? 4.668 12.211 -8.609 1 98.12 108 LEU A C 1
ATOM 863 O O . LEU A 1 108 ? 4.039 13.125 -8.07 1 98.12 108 LEU A O 1
ATOM 867 N N . ASN A 1 109 ? 4.07 11.32 -9.242 1 98.31 109 ASN A N 1
ATOM 868 C CA . ASN A 1 109 ? 2.641 11.039 -9.25 1 98.31 109 ASN A CA 1
ATOM 869 C C . ASN A 1 109 ? 2.367 9.539 -9.312 1 98.31 109 ASN A C 1
ATOM 871 O O . ASN A 1 109 ? 2.654 8.891 -10.32 1 98.31 109 ASN A O 1
ATOM 875 N N . PHE A 1 110 ? 1.843 9 -8.25 1 98.25 110 PHE A N 1
ATOM 876 C CA . PHE A 1 110 ? 1.583 7.562 -8.219 1 98.25 110 PHE A CA 1
ATOM 877 C C . PHE A 1 110 ? 0.478 7.23 -7.223 1 98.25 110 PHE A C 1
ATOM 879 O O . PHE A 1 110 ? 0.079 8.086 -6.426 1 98.25 110 PHE A O 1
ATOM 886 N N . PRO A 1 111 ? -0.064 6.016 -7.305 1 98.12 111 PRO A N 1
ATOM 887 C CA . PRO A 1 111 ? -1.119 5.625 -6.367 1 98.12 111 PRO A CA 1
ATOM 888 C C . PRO A 1 111 ? -0.587 5.336 -4.965 1 98.12 111 PRO A C 1
ATOM 890 O O . PRO A 1 111 ? 0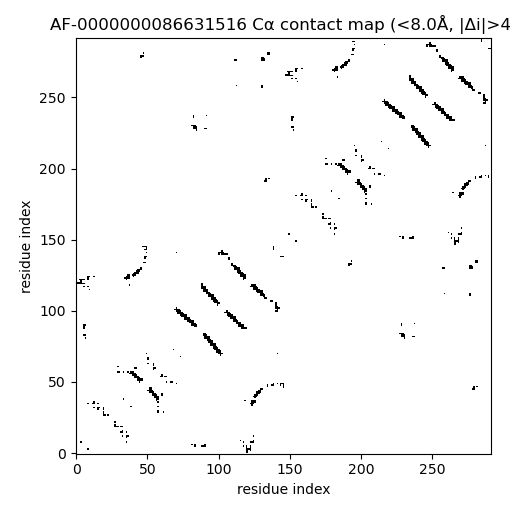.594 5.02 -4.801 1 98.12 111 PRO A O 1
ATOM 893 N N . MET A 1 112 ? -1.406 5.496 -4 1 98.06 112 MET A N 1
ATOM 894 C CA . MET A 1 112 ? -1.102 5.191 -2.605 1 98.06 112 MET A CA 1
ATOM 895 C C . MET A 1 112 ? -2.328 4.629 -1.892 1 98.06 112 MET A C 1
ATOM 897 O O . MET A 1 112 ? -3.451 5.07 -2.137 1 98.06 112 MET A O 1
ATOM 901 N N . CYS A 1 113 ? -2.117 3.643 -1.047 1 98.19 113 CYS A N 1
ATOM 902 C CA . CYS A 1 113 ? -3.129 3.148 -0.121 1 98.19 113 CYS A CA 1
ATOM 903 C C . CYS A 1 113 ? -2.779 3.514 1.316 1 98.19 113 CYS A C 1
ATOM 905 O O . CYS A 1 113 ? -1.604 3.629 1.663 1 98.19 113 CYS A O 1
ATOM 907 N N . GLN A 1 114 ? -3.758 3.74 2.094 1 97.69 114 GLN A N 1
ATOM 908 C CA . GLN A 1 114 ? -3.557 3.98 3.518 1 97.69 114 GLN A CA 1
ATOM 909 C C . GLN A 1 114 ? -4.523 3.152 4.359 1 97.69 114 GLN A C 1
ATOM 911 O O . GLN A 1 114 ? -5.73 3.17 4.121 1 97.69 114 GLN A O 1
ATOM 916 N N . LEU A 1 115 ? -3.986 2.387 5.262 1 98 115 LEU A N 1
ATOM 917 C CA . LEU A 1 115 ? -4.801 1.76 6.301 1 98 115 LEU A CA 1
ATOM 918 C C . LEU A 1 115 ? -5.09 2.742 7.43 1 98 115 LEU A C 1
ATOM 920 O O . LEU A 1 115 ? -4.168 3.312 8.016 1 98 115 LEU A O 1
ATOM 924 N N . ILE A 1 116 ? -6.34 2.965 7.723 1 97.38 116 ILE A N 1
ATOM 925 C CA . ILE A 1 116 ? -6.754 3.863 8.797 1 97.38 116 ILE A CA 1
ATOM 926 C C . ILE A 1 116 ? -7.586 3.094 9.82 1 97.38 116 ILE A C 1
ATOM 928 O O . ILE A 1 116 ? -8.562 2.432 9.461 1 97.38 116 ILE A O 1
ATOM 932 N N . THR A 1 117 ? -7.148 3.117 10.984 1 97.12 117 THR A N 1
ATOM 933 C CA . THR A 1 117 ? -7.957 2.611 12.094 1 97.12 117 THR A CA 1
ATOM 934 C C . THR A 1 117 ? -8.703 3.748 12.781 1 97.12 117 THR A C 1
ATOM 936 O O . THR A 1 117 ? -8.148 4.828 12.992 1 97.12 117 THR A O 1
ATOM 939 N N . VAL A 1 118 ? -9.953 3.473 13.148 1 96 118 VAL A N 1
ATOM 940 C CA . VAL A 1 118 ? -10.766 4.531 13.734 1 96 118 VAL A CA 1
ATOM 941 C C . VAL A 1 118 ? -11.383 4.043 15.047 1 96 118 VAL A C 1
ATOM 943 O O . VAL A 1 118 ? -11.438 2.838 15.297 1 96 118 VAL A O 1
ATOM 946 N N . ASP A 1 119 ? -11.695 4.977 15.867 1 94.69 119 ASP A N 1
ATOM 947 C CA . ASP A 1 119 ? -12.586 4.777 17 1 94.69 119 ASP A CA 1
ATOM 948 C C . ASP A 1 119 ? -14.023 5.148 16.656 1 94.69 119 ASP A C 1
ATOM 950 O O . ASP A 1 119 ? -14.375 6.328 16.641 1 94.69 119 ASP A O 1
ATOM 954 N N . LEU A 1 120 ? -14.781 4.137 16.422 1 90.69 120 LEU A N 1
ATOM 955 C CA . LEU A 1 120 ? -16.141 4.359 15.922 1 90.69 120 LEU A CA 1
ATOM 956 C C . LEU A 1 120 ? -17 5.059 16.969 1 90.69 120 LEU A C 1
ATOM 958 O O . LEU A 1 120 ? -17.906 5.809 16.625 1 90.69 120 LEU A O 1
ATOM 962 N N . GLU A 1 121 ? -16.719 4.773 18.156 1 91.25 121 GLU A N 1
ATOM 963 C CA . GLU A 1 121 ? -17.484 5.395 19.234 1 91.25 121 GLU A CA 1
ATOM 964 C C . GLU A 1 121 ? -17.109 6.859 19.406 1 91.25 121 GLU A C 1
ATOM 966 O O . GLU A 1 121 ? -17.969 7.734 19.438 1 91.25 121 GLU A O 1
ATOM 971 N N . ALA A 1 122 ? -15.859 7.172 19.422 1 93.38 122 ALA A N 1
ATOM 972 C CA . ALA A 1 122 ? -15.367 8.531 19.656 1 93.38 122 ALA A CA 1
ATOM 973 C C . ALA A 1 122 ? -15.398 9.359 18.375 1 93.38 122 ALA A C 1
ATOM 975 O O . ALA A 1 122 ? -15.305 10.586 18.422 1 93.38 122 ALA A O 1
ATOM 976 N N . GLY A 1 123 ? -15.438 8.68 17.219 1 93.94 123 GLY A N 1
ATOM 977 C CA . GLY A 1 123 ? -15.422 9.375 15.93 1 93.94 123 GLY A CA 1
ATOM 978 C C . GLY A 1 123 ? -14.07 9.969 15.586 1 93.94 123 GLY A C 1
ATOM 979 O O . GLY A 1 123 ? -13.992 11.086 15.078 1 93.94 123 GLY A O 1
ATOM 980 N N . LYS A 1 124 ? -13.008 9.242 15.922 1 96.31 124 LYS A N 1
ATOM 981 C CA . LYS A 1 124 ? -11.656 9.766 15.766 1 96.31 124 LYS A CA 1
ATOM 982 C C . LYS A 1 124 ? -10.75 8.758 15.062 1 96.31 124 LYS A C 1
ATOM 984 O O . LYS A 1 124 ? -10.984 7.551 15.141 1 96.31 124 LYS A O 1
ATOM 989 N N . VAL A 1 125 ? -9.789 9.266 14.367 1 97.12 125 VAL A N 1
ATOM 990 C CA . VAL A 1 125 ? -8.758 8.438 13.758 1 97.12 125 VAL A CA 1
ATOM 991 C C . VAL A 1 125 ? -7.773 7.973 14.836 1 97.12 125 VAL A C 1
ATOM 993 O O . VAL A 1 125 ? -7.297 8.773 15.641 1 97.12 125 VAL A O 1
ATOM 996 N N . LYS A 1 126 ? -7.445 6.664 14.836 1 97.75 126 LYS A N 1
ATOM 997 C CA . LYS A 1 126 ? -6.535 6.086 15.82 1 97.75 126 LYS A CA 1
ATOM 998 C C . LYS A 1 126 ? -5.164 5.816 15.211 1 97.75 126 LYS A C 1
ATOM 1000 O O . LYS A 1 126 ? -4.145 5.887 15.898 1 97.75 126 LYS A O 1
ATOM 1005 N N . SER A 1 127 ? -5.164 5.418 13.992 1 98.19 127 SER A N 1
ATOM 1006 C CA . SER A 1 127 ? -3.871 5.156 13.367 1 98.19 127 SER A CA 1
ATOM 1007 C C . SER A 1 127 ? -3.949 5.312 11.852 1 98.19 127 SER A C 1
ATOM 1009 O O . SER A 1 127 ? -5.02 5.152 11.258 1 98.19 127 SER A O 1
ATOM 1011 N N . ILE A 1 128 ? -2.879 5.688 11.266 1 97.56 128 ILE A N 1
ATOM 1012 C CA . ILE A 1 128 ? -2.691 5.82 9.82 1 97.56 128 ILE A CA 1
ATOM 1013 C C . ILE A 1 128 ? -1.405 5.113 9.398 1 97.56 128 ILE A C 1
ATOM 1015 O O . ILE A 1 128 ? -0.351 5.316 10.008 1 97.56 128 ILE A O 1
ATOM 1019 N N . ARG A 1 129 ? -1.516 4.293 8.445 1 98.44 129 ARG A N 1
ATOM 1020 C CA . ARG A 1 129 ? -0.363 3.619 7.859 1 98.44 129 ARG A CA 1
ATOM 1021 C C . ARG A 1 129 ? -0.415 3.67 6.336 1 98.44 129 ARG A C 1
ATOM 1023 O O . ARG A 1 129 ? -1.102 2.865 5.707 1 98.44 129 ARG A O 1
ATOM 1030 N N . PRO A 1 130 ? 0.329 4.594 5.734 1 98.19 130 PRO A N 1
ATOM 1031 C CA . PRO A 1 130 ? 0.353 4.672 4.273 1 98.19 130 PRO A CA 1
ATOM 1032 C C . PRO A 1 130 ? 1.239 3.602 3.641 1 98.19 130 PRO A C 1
ATOM 1034 O O . PRO A 1 130 ? 2.299 3.275 4.18 1 98.19 130 PRO A O 1
ATOM 1037 N N . PHE A 1 131 ? 0.832 3.061 2.566 1 98.69 131 PHE A N 1
ATOM 1038 C CA . PHE A 1 131 ? 1.587 2.189 1.674 1 98.69 131 PHE A CA 1
ATOM 1039 C C . PHE A 1 131 ? 1.929 2.91 0.375 1 98.69 131 PHE A C 1
ATOM 1041 O O . PHE A 1 131 ? 1.06 3.117 -0.474 1 98.69 131 PHE A O 1
ATOM 1048 N N . TYR A 1 132 ? 3.168 3.256 0.227 1 98.44 132 TYR A N 1
ATOM 1049 C CA . TYR A 1 132 ? 3.623 3.957 -0.968 1 98.44 132 TYR A CA 1
ATOM 1050 C C . TYR A 1 132 ? 3.836 2.986 -2.123 1 98.44 132 TYR A C 1
ATOM 1052 O O . TYR A 1 132 ? 4.355 1.886 -1.929 1 98.44 132 TYR A O 1
ATOM 1060 N N . TRP A 1 133 ? 3.473 3.475 -3.363 1 98.44 133 TRP A N 1
ATOM 1061 C CA . TRP A 1 133 ? 3.684 2.668 -4.562 1 98.44 133 TRP A CA 1
ATOM 1062 C C . TRP A 1 133 ? 5.172 2.463 -4.824 1 98.44 133 TRP A C 1
ATOM 1064 O O . TRP A 1 133 ? 5.598 1.364 -5.188 1 98.44 133 TRP A O 1
ATOM 1074 N N . ASP A 1 134 ? 5.922 3.576 -4.629 1 98 134 ASP A N 1
ATOM 1075 C CA . ASP A 1 134 ? 7.305 3.549 -5.09 1 98 134 ASP A CA 1
ATOM 1076 C C . ASP A 1 134 ? 8.203 4.383 -4.18 1 98 134 ASP A C 1
ATOM 1078 O O . ASP A 1 134 ? 8.578 5.504 -4.527 1 98 134 ASP A O 1
ATOM 1082 N N . VAL A 1 135 ? 8.648 3.775 -3.041 1 97.81 135 VAL A N 1
ATOM 1083 C CA . VAL A 1 135 ? 9.5 4.449 -2.068 1 97.81 135 VAL A CA 1
ATOM 1084 C C . VAL A 1 135 ? 10.875 4.727 -2.686 1 97.81 135 VAL A C 1
ATOM 1086 O O . VAL A 1 135 ? 11.5 5.746 -2.389 1 97.81 135 VAL A O 1
ATOM 1089 N N . HIS A 1 136 ? 11.328 3.865 -3.58 1 97.69 136 HIS A N 1
ATOM 1090 C CA . HIS A 1 136 ? 12.586 4.102 -4.266 1 97.69 136 HIS A CA 1
ATOM 1091 C C . HIS A 1 136 ? 12.555 5.402 -5.062 1 97.69 136 HIS A C 1
ATOM 1093 O O . HIS A 1 136 ? 13.516 6.168 -5.055 1 97.69 136 HIS A O 1
ATOM 1099 N N . ALA A 1 137 ? 11.477 5.652 -5.766 1 98.06 137 ALA A N 1
ATOM 1100 C CA . ALA A 1 137 ? 11.328 6.902 -6.508 1 98.06 137 ALA A CA 1
ATOM 1101 C C . ALA A 1 137 ? 11.344 8.102 -5.562 1 98.06 137 ALA A C 1
ATOM 1103 O O . ALA A 1 137 ? 11.945 9.133 -5.871 1 98.06 137 ALA A O 1
ATOM 1104 N N . VAL A 1 138 ? 10.648 7.961 -4.383 1 98.38 138 VAL A N 1
ATOM 1105 C CA . VAL A 1 138 ? 10.664 9.016 -3.377 1 98.38 138 VAL A CA 1
ATOM 1106 C C . VAL A 1 138 ? 12.102 9.336 -2.979 1 98.38 138 VAL A C 1
ATOM 1108 O O . VAL A 1 138 ? 12.508 10.5 -2.971 1 98.38 138 VAL A O 1
ATOM 1111 N N . ASN A 1 139 ? 12.82 8.312 -2.701 1 98.19 139 ASN A N 1
ATOM 1112 C CA . ASN A 1 139 ? 14.203 8.484 -2.26 1 98.19 139 ASN A CA 1
ATOM 1113 C C . ASN A 1 139 ? 15.07 9.094 -3.357 1 98.19 139 ASN A C 1
ATOM 1115 O O . ASN A 1 139 ? 15.953 9.906 -3.08 1 98.19 139 ASN A O 1
ATOM 1119 N N . THR A 1 140 ? 14.836 8.672 -4.566 1 97.88 140 THR A N 1
ATOM 1120 C CA . THR A 1 140 ? 15.609 9.18 -5.695 1 97.88 140 THR A CA 1
ATOM 1121 C C . THR A 1 140 ? 15.398 10.688 -5.852 1 97.88 140 THR A C 1
ATOM 1123 O O . THR A 1 140 ? 16.359 11.453 -5.887 1 97.88 140 THR A O 1
ATOM 1126 N N . VAL A 1 141 ? 14.141 11.18 -5.82 1 98.31 141 VAL A N 1
ATOM 1127 C CA . VAL A 1 141 ? 13.859 12.578 -6.117 1 98.31 141 VAL A CA 1
ATOM 1128 C C . VAL A 1 141 ? 14.211 13.445 -4.91 1 98.31 141 VAL A C 1
ATOM 1130 O O . VAL A 1 141 ? 14.414 14.656 -5.047 1 98.31 141 VAL A O 1
ATOM 1133 N N . THR A 1 142 ? 14.242 12.867 -3.721 1 98.31 142 THR A N 1
ATOM 1134 C CA . THR A 1 142 ? 14.586 13.625 -2.523 1 98.31 142 THR A CA 1
ATOM 1135 C C . THR A 1 142 ? 16.062 13.453 -2.18 1 98.31 142 THR A C 1
ATOM 1137 O O . THR A 1 142 ? 16.562 14.055 -1.224 1 98.31 142 THR A O 1
ATOM 1140 N N . GLN A 1 143 ? 16.781 12.555 -2.984 1 97.94 143 GLN A N 1
ATOM 1141 C CA . GLN A 1 143 ? 18.188 12.242 -2.781 1 97.94 143 GLN A CA 1
ATOM 1142 C C . GLN A 1 143 ? 18.438 11.734 -1.365 1 97.94 143 GLN A C 1
ATOM 1144 O O . GLN A 1 143 ? 19.375 12.188 -0.693 1 97.94 143 GLN A O 1
ATOM 1149 N N . HIS A 1 144 ? 17.531 10.883 -0.955 1 97.38 144 HIS A N 1
ATOM 1150 C CA . HIS A 1 144 ? 17.656 10.219 0.34 1 97.38 144 HIS A CA 1
ATOM 1151 C C . HIS A 1 144 ? 18.219 8.812 0.193 1 97.38 144 HIS A C 1
ATOM 1153 O O . HIS A 1 144 ? 17.859 8.086 -0.731 1 97.38 144 HIS A O 1
ATOM 1159 N N . VAL A 1 145 ? 19.109 8.445 1.014 1 93.94 145 VAL A N 1
ATOM 1160 C CA . VAL A 1 145 ? 19.641 7.086 1.091 1 93.94 145 VAL A CA 1
ATOM 1161 C C . VAL A 1 145 ? 19.141 6.402 2.359 1 93.94 145 VAL A C 1
ATOM 1163 O O . VAL A 1 145 ? 19.469 6.82 3.471 1 93.94 145 VAL A O 1
ATOM 1166 N N . PRO A 1 146 ? 18.344 5.441 2.182 1 91.81 146 PRO A N 1
ATOM 1167 C CA . PRO A 1 146 ? 17.812 4.762 3.371 1 91.81 146 PRO A CA 1
ATOM 1168 C C . PRO A 1 146 ? 18.906 4.086 4.195 1 91.81 146 PRO A C 1
ATOM 1170 O O . PRO A 1 146 ? 19.953 3.701 3.65 1 91.81 146 PRO A O 1
ATOM 1173 N N . MET B 1 1 ? -28.312 -8.406 -11.93 1 44.28 1 MET B N 1
ATOM 1174 C CA . MET B 1 1 ? -27.5 -8.344 -10.719 1 44.28 1 MET B CA 1
ATOM 1175 C C . MET B 1 1 ? -26.297 -9.266 -10.82 1 44.28 1 MET B C 1
ATOM 1177 O O . MET B 1 1 ? -26.438 -10.445 -11.141 1 44.28 1 MET B O 1
ATOM 1181 N N . SER B 1 2 ? -25.141 -8.703 -11.133 1 56.06 2 SER B N 1
ATOM 1182 C CA . SER B 1 2 ? -24.078 -9.68 -11.367 1 56.06 2 SER B CA 1
ATOM 1183 C C . SER B 1 2 ? -24 -10.688 -10.219 1 56.06 2 SER B C 1
ATOM 1185 O O . SER B 1 2 ? -24.266 -10.344 -9.07 1 56.06 2 SER B O 1
ATOM 1187 N N . SER B 1 3 ? -24.062 -11.945 -10.531 1 68.81 3 SER B N 1
ATOM 1188 C CA . SER B 1 3 ? -24.078 -13.047 -9.57 1 68.81 3 SER B CA 1
ATOM 1189 C C . SER B 1 3 ? -22.781 -13.078 -8.758 1 68.81 3 SER B C 1
ATOM 1191 O O . SER B 1 3 ? -22.703 -13.773 -7.742 1 68.81 3 SER B O 1
ATOM 1193 N N . HIS B 1 4 ? -21.781 -12.18 -9.227 1 81.38 4 HIS B N 1
ATOM 1194 C CA . HIS B 1 4 ? -20.562 -12.258 -8.438 1 81.38 4 HIS B CA 1
ATOM 1195 C C . HIS B 1 4 ? -20.328 -10.977 -7.641 1 81.38 4 HIS B C 1
ATOM 1197 O O . HIS B 1 4 ? -20.766 -9.898 -8.055 1 81.38 4 HIS B O 1
ATOM 1203 N N . THR B 1 5 ? -19.875 -11.148 -6.445 1 83.19 5 THR B N 1
ATOM 1204 C CA . THR B 1 5 ? -19.359 -10 -5.715 1 83.19 5 THR B CA 1
ATOM 1205 C C . THR B 1 5 ? -17.828 -9.938 -5.84 1 83.19 5 THR B C 1
ATOM 1207 O O . THR B 1 5 ? -17.188 -10.945 -6.117 1 83.19 5 THR B O 1
ATOM 1210 N N . ALA B 1 6 ? -17.281 -8.773 -5.793 1 83.81 6 ALA B N 1
ATOM 1211 C CA . ALA B 1 6 ? -15.82 -8.633 -5.812 1 83.81 6 ALA B CA 1
ATOM 1212 C C . ALA B 1 6 ? -15.172 -9.531 -4.762 1 83.81 6 ALA B C 1
ATOM 1214 O O . ALA B 1 6 ? -14.133 -10.141 -5.02 1 83.81 6 ALA B O 1
ATOM 1215 N N . TYR B 1 7 ? -15.797 -9.625 -3.682 1 84.56 7 TYR B N 1
ATOM 1216 C CA . TYR B 1 7 ? -15.297 -10.453 -2.588 1 84.56 7 TYR B CA 1
ATOM 1217 C C . TYR B 1 7 ? -15.227 -11.922 -3.002 1 84.56 7 TYR B C 1
ATOM 1219 O O . TYR B 1 7 ? -14.203 -12.578 -2.809 1 84.56 7 TYR B O 1
ATOM 1227 N N . SER B 1 8 ? -16.281 -12.383 -3.516 1 86.62 8 SER B N 1
ATOM 1228 C CA . SER B 1 8 ? -16.312 -13.789 -3.895 1 86.62 8 SER B CA 1
ATOM 1229 C C . SER B 1 8 ? -15.297 -14.094 -4.988 1 86.62 8 SER B C 1
ATOM 1231 O O . SER B 1 8 ? -14.719 -15.188 -5.023 1 86.62 8 SER B O 1
ATOM 1233 N N . ILE B 1 9 ? -15.133 -13.195 -5.934 1 90.44 9 ILE B N 1
ATOM 1234 C CA . ILE B 1 9 ? -14.164 -13.359 -7.012 1 90.44 9 ILE B CA 1
ATOM 1235 C C . ILE B 1 9 ? -12.758 -13.43 -6.426 1 90.44 9 ILE B C 1
ATOM 1237 O O . ILE B 1 9 ? -11.969 -14.305 -6.793 1 90.44 9 ILE B O 1
ATOM 1241 N N . LEU B 1 10 ? -12.422 -12.555 -5.5 1 90.62 10 LEU B N 1
ATOM 1242 C CA . LEU B 1 10 ? -11.102 -12.508 -4.883 1 90.62 10 LEU B CA 1
ATOM 1243 C C . LEU B 1 10 ? -10.828 -13.781 -4.086 1 90.62 10 LEU B C 1
ATOM 1245 O O . LEU B 1 10 ? -9.727 -14.328 -4.141 1 90.62 10 LEU B O 1
ATOM 1249 N N . LEU B 1 11 ? -11.82 -14.242 -3.361 1 87.69 11 LEU B N 1
ATOM 1250 C CA . LEU B 1 11 ? -11.656 -15.461 -2.572 1 87.69 11 LEU B CA 1
ATOM 1251 C C . LEU B 1 11 ? -11.359 -16.656 -3.471 1 87.69 11 LEU B C 1
ATOM 1253 O O . LEU B 1 11 ? -10.523 -17.5 -3.137 1 87.69 11 LEU B O 1
ATOM 1257 N N . ALA B 1 12 ? -12.086 -16.703 -4.578 1 90.31 12 ALA B N 1
ATOM 1258 C CA . ALA B 1 12 ? -11.836 -17.781 -5.535 1 90.31 12 ALA B CA 1
ATOM 1259 C C . ALA B 1 12 ? -10.398 -17.734 -6.059 1 90.31 12 ALA B C 1
ATOM 1261 O O . ALA B 1 12 ? -9.734 -18.766 -6.18 1 90.31 12 ALA B O 1
ATOM 1262 N N . PHE B 1 13 ? -9.977 -16.531 -6.363 1 92.38 13 PHE B N 1
ATOM 1263 C CA . PHE B 1 13 ? -8.609 -16.344 -6.836 1 92.38 13 PHE B CA 1
ATOM 1264 C C . PHE B 1 13 ? -7.602 -16.766 -5.77 1 92.38 13 PHE B C 1
ATOM 1266 O O . PHE B 1 13 ? -6.66 -17.5 -6.059 1 92.38 13 PHE B O 1
ATOM 1273 N N . TYR B 1 14 ? -7.75 -16.312 -4.562 1 87.81 14 TYR B N 1
ATOM 1274 C CA . TYR B 1 14 ? -6.805 -16.609 -3.494 1 87.81 14 TYR B CA 1
ATOM 1275 C C . TYR B 1 14 ? -6.781 -18.109 -3.195 1 87.81 14 TYR B C 1
ATOM 1277 O O . TYR B 1 14 ? -5.734 -18.672 -2.852 1 87.81 14 TYR B O 1
ATOM 1285 N N . ASP B 1 15 ? -7.934 -18.797 -3.256 1 88 15 ASP B N 1
ATOM 1286 C CA . ASP B 1 15 ? -7.988 -20.25 -3.088 1 88 15 ASP B CA 1
ATOM 1287 C C . ASP B 1 15 ? -7.156 -2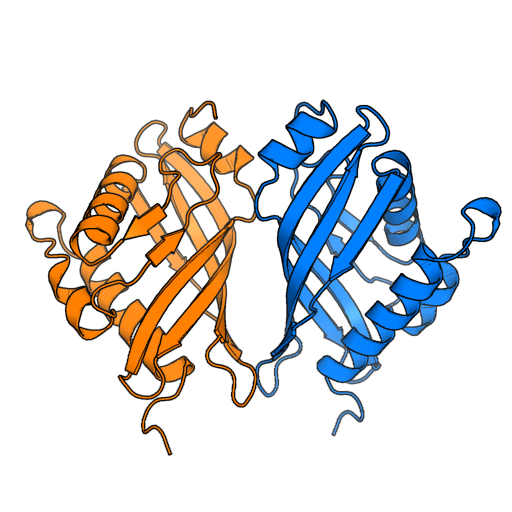0.953 -4.156 1 88 15 ASP B C 1
ATOM 1289 O O . ASP B 1 15 ? -6.391 -21.875 -3.846 1 88 15 ASP B O 1
ATOM 1293 N N . ALA B 1 16 ? -7.34 -20.531 -5.348 1 88.94 16 ALA B N 1
ATOM 1294 C CA . ALA B 1 16 ? -6.57 -21.109 -6.453 1 88.94 16 ALA B CA 1
ATOM 1295 C C . ALA B 1 16 ? -5.078 -20.844 -6.27 1 88.94 16 ALA B C 1
ATOM 1297 O O . ALA B 1 16 ? -4.254 -21.734 -6.5 1 88.94 16 ALA B O 1
ATOM 1298 N N . GLU B 1 17 ? -4.738 -19.641 -5.879 1 84.12 17 GLU B N 1
ATOM 1299 C CA . GLU B 1 17 ? -3.344 -19.266 -5.656 1 84.12 17 GLU B CA 1
ATOM 1300 C C . GLU B 1 17 ? -2.715 -20.125 -4.555 1 84.12 17 GLU B C 1
ATOM 1302 O O . GLU B 1 17 ? -1.563 -20.547 -4.676 1 84.12 17 GLU B O 1
ATOM 1307 N N . ARG B 1 18 ? -3.42 -20.344 -3.496 1 81.38 18 ARG B N 1
ATOM 1308 C CA . ARG B 1 18 ? -2.941 -21.188 -2.398 1 81.38 18 ARG B CA 1
ATOM 1309 C C . ARG B 1 18 ? -2.66 -22.609 -2.875 1 81.38 18 ARG B C 1
ATOM 1311 O O . ARG B 1 18 ? -1.652 -23.203 -2.494 1 81.38 18 ARG B O 1
ATOM 1318 N N . GLU B 1 19 ? -3.553 -23.094 -3.656 1 82.69 19 GLU B N 1
ATOM 1319 C CA . GLU B 1 19 ? -3.35 -24.422 -4.234 1 82.69 19 GLU B CA 1
ATOM 1320 C C . GLU B 1 19 ? -2.096 -24.453 -5.102 1 82.69 19 GLU B C 1
ATOM 1322 O O . GLU B 1 19 ? -1.294 -25.391 -5.004 1 82.69 19 GLU B O 1
ATOM 1327 N N . TYR B 1 20 ? -1.983 -23.453 -5.902 1 83.25 20 TYR B N 1
ATOM 1328 C CA . TYR B 1 20 ? -0.818 -23.359 -6.773 1 83.25 20 TYR B CA 1
ATOM 1329 C C . TYR B 1 20 ? 0.469 -23.297 -5.961 1 83.25 20 TYR B C 1
ATOM 1331 O O . TYR B 1 20 ? 1.407 -24.047 -6.211 1 83.25 20 TYR B O 1
ATOM 1339 N N . MET B 1 21 ? 0.531 -22.438 -4.957 1 75.5 21 MET B N 1
ATOM 1340 C CA . MET B 1 21 ? 1.731 -22.203 -4.156 1 75.5 21 MET B CA 1
ATOM 1341 C C . MET B 1 21 ? 2.021 -23.391 -3.25 1 75.5 21 MET B C 1
ATOM 1343 O O . MET B 1 21 ? 3.166 -23.609 -2.848 1 75.5 21 MET B O 1
ATOM 1347 N N . GLY B 1 22 ? 1.009 -24.156 -2.891 1 75.06 22 GLY B N 1
ATOM 1348 C CA . GLY B 1 22 ? 1.162 -25.281 -1.994 1 75.06 22 GLY B CA 1
ATOM 1349 C C . GLY B 1 22 ? 1.622 -26.547 -2.701 1 75.06 22 GLY B C 1
ATOM 1350 O O . GLY B 1 22 ? 2.064 -27.5 -2.057 1 75.06 22 GLY B O 1
ATOM 1351 N N . ALA B 1 23 ? 1.5 -26.594 -3.994 1 77.62 23 ALA B N 1
ATOM 1352 C CA . ALA B 1 23 ? 1.909 -27.766 -4.773 1 77.62 23 ALA B CA 1
ATOM 1353 C C . ALA B 1 23 ? 3.428 -27.828 -4.922 1 77.62 23 ALA B C 1
ATOM 1355 O O . ALA B 1 23 ? 4.102 -26.797 -4.84 1 77.62 23 ALA B O 1
ATOM 1356 N N . PRO B 1 24 ? 3.941 -29.109 -5.016 1 75.81 24 PRO B N 1
ATOM 1357 C CA . PRO B 1 24 ? 5.363 -29.219 -5.344 1 75.81 24 PRO B CA 1
ATOM 1358 C C . PRO B 1 24 ? 5.727 -28.5 -6.645 1 75.81 24 PRO B C 1
ATOM 1360 O O . PRO B 1 24 ? 4.918 -28.469 -7.578 1 75.81 24 PRO B O 1
ATOM 1363 N N . THR B 1 25 ? 6.891 -27.844 -6.633 1 70.81 25 THR B N 1
ATOM 1364 C CA . THR B 1 25 ? 7.355 -27 -7.738 1 70.81 25 THR B CA 1
ATOM 1365 C C . THR B 1 25 ? 7.199 -27.734 -9.07 1 70.81 25 THR B C 1
ATOM 1367 O O . THR B 1 25 ? 6.723 -27.156 -10.047 1 70.81 25 THR B O 1
ATOM 1370 N N . GLU B 1 26 ? 7.57 -29.016 -9.086 1 74.5 26 GLU B N 1
ATOM 1371 C CA . GLU B 1 26 ? 7.578 -29.797 -10.32 1 74.5 26 GLU B CA 1
ATOM 1372 C C . GLU B 1 26 ? 6.164 -30.047 -10.828 1 74.5 26 GLU B C 1
ATOM 1374 O O . GLU B 1 26 ? 5.961 -30.312 -12.016 1 74.5 26 GLU B O 1
ATOM 1379 N N . SER B 1 27 ? 5.199 -29.906 -9.922 1 77.19 27 SER B N 1
ATOM 1380 C CA . SER B 1 27 ? 3.824 -30.219 -10.289 1 77.19 27 SER B CA 1
ATOM 1381 C C . SER B 1 27 ? 2.975 -28.969 -10.414 1 77.19 27 SER B C 1
ATOM 1383 O O . SER B 1 27 ? 1.782 -29.031 -10.719 1 77.19 27 SER B O 1
ATOM 1385 N N . ARG B 1 28 ? 3.59 -27.875 -10.25 1 76.69 28 ARG B N 1
ATOM 1386 C CA . ARG B 1 28 ? 2.82 -26.641 -10.273 1 76.69 28 ARG B CA 1
ATOM 1387 C C . ARG B 1 28 ? 2.328 -26.328 -11.688 1 76.69 28 ARG B C 1
ATOM 1389 O O . ARG B 1 28 ? 3.096 -26.406 -12.648 1 76.69 28 ARG B O 1
ATOM 1396 N N . ASP B 1 29 ? 1.016 -26.297 -11.742 1 81.88 29 ASP B N 1
ATOM 1397 C CA . ASP B 1 29 ? 0.353 -25.906 -12.984 1 81.88 29 ASP B CA 1
ATOM 1398 C C . ASP B 1 29 ? -0.413 -24.594 -12.805 1 81.88 29 ASP B C 1
ATOM 1400 O O . ASP B 1 29 ? -1.48 -24.578 -12.195 1 81.88 29 ASP B O 1
ATOM 1404 N N . PHE B 1 30 ? 0.09 -23.516 -13.328 1 84.56 30 PHE B N 1
ATOM 1405 C CA . PHE B 1 30 ? -0.476 -22.188 -13.164 1 84.56 30 PHE B CA 1
ATOM 1406 C C . PHE B 1 30 ? -1.864 -22.109 -13.789 1 84.56 30 PHE B C 1
ATOM 1408 O O . PHE B 1 30 ? -2.656 -21.219 -13.438 1 84.56 30 PHE B O 1
ATOM 1415 N N . ARG B 1 31 ? -2.182 -23.109 -14.609 1 83.19 31 ARG B N 1
ATOM 1416 C CA . ARG B 1 31 ? -3.465 -23.094 -15.305 1 83.19 31 ARG B CA 1
ATOM 1417 C C . ARG B 1 31 ? -4.621 -23.234 -14.32 1 83.19 31 ARG B C 1
ATOM 1419 O O . ARG B 1 31 ? -5.766 -22.922 -14.648 1 83.19 31 ARG B O 1
ATOM 1426 N N . ILE B 1 32 ? -4.301 -23.672 -13.125 1 87.69 32 ILE B N 1
ATOM 1427 C CA . ILE B 1 32 ? -5.328 -23.781 -12.094 1 87.69 32 ILE B CA 1
ATOM 1428 C C . ILE B 1 32 ? -5.926 -22.406 -11.812 1 87.69 32 ILE B C 1
ATOM 1430 O O . ILE B 1 32 ? -7.07 -22.297 -11.375 1 87.69 32 ILE B O 1
ATOM 1434 N N . LEU B 1 33 ? -5.191 -21.312 -12.047 1 90.19 33 LEU B N 1
ATOM 1435 C CA . LEU B 1 33 ? -5.652 -19.953 -11.781 1 90.19 33 LEU B CA 1
ATOM 1436 C C . LEU B 1 33 ? -6.492 -19.422 -12.938 1 90.19 33 LEU B C 1
ATOM 1438 O O . LEU B 1 33 ? -7.203 -18.438 -12.789 1 90.19 33 LEU B O 1
ATOM 1442 N N . GLU B 1 34 ? -6.438 -20.047 -14.055 1 90.94 34 GLU B N 1
ATOM 1443 C CA . GLU B 1 34 ? -7.008 -19.547 -15.297 1 90.94 34 GLU B CA 1
ATOM 1444 C C . GLU B 1 34 ? -8.492 -19.234 -15.133 1 90.94 34 GLU B C 1
ATOM 1446 O O . GLU B 1 34 ? -8.977 -18.188 -15.586 1 90.94 34 GLU B O 1
ATOM 1451 N N . PRO B 1 35 ? -9.25 -20.078 -14.469 1 91.88 35 PRO B N 1
ATOM 1452 C CA . PRO B 1 35 ? -10.68 -19.812 -14.359 1 91.88 35 PRO B CA 1
ATOM 1453 C C . PRO B 1 35 ? -10.984 -18.562 -13.539 1 91.88 35 PRO B C 1
ATOM 1455 O O . PRO B 1 35 ? -12.094 -18.031 -13.602 1 91.88 35 PRO B O 1
ATOM 1458 N N . THR B 1 36 ? -10.078 -18.109 -12.75 1 95.19 36 THR B N 1
ATOM 1459 C CA . THR B 1 36 ? -10.312 -16.969 -11.852 1 95.19 36 THR B CA 1
ATOM 1460 C C . THR B 1 36 ? -9.805 -15.68 -12.477 1 95.19 36 THR B C 1
ATOM 1462 O O . THR B 1 36 ? -10.055 -14.594 -11.961 1 95.19 36 THR B O 1
ATOM 1465 N N . LEU B 1 37 ? -9.156 -15.758 -13.633 1 96.38 37 LEU B N 1
ATOM 1466 C CA . LEU B 1 37 ? -8.5 -14.609 -14.242 1 96.38 37 LEU B CA 1
ATOM 1467 C C . LEU B 1 37 ? -9.125 -14.273 -15.586 1 96.38 37 LEU B C 1
ATOM 1469 O O . LEU B 1 37 ? -9.461 -15.172 -16.359 1 96.38 37 LEU B O 1
ATOM 1473 N N . ALA B 1 38 ? -9.289 -13 -15.836 1 95.88 38 ALA B N 1
ATOM 1474 C CA . ALA B 1 38 ? -9.562 -12.57 -17.203 1 95.88 38 ALA B CA 1
ATOM 1475 C C . ALA B 1 38 ? -8.406 -12.93 -18.141 1 95.88 38 ALA B C 1
ATOM 1477 O O . ALA B 1 38 ? -7.258 -13.023 -17.703 1 95.88 38 ALA B O 1
ATOM 1478 N N . LYS B 1 39 ? -8.656 -13.07 -19.438 1 94 39 LYS B N 1
ATOM 1479 C CA . LYS B 1 39 ? -7.656 -13.477 -20.422 1 94 39 LYS B CA 1
ATOM 1480 C C . LYS B 1 39 ? -6.516 -12.469 -20.484 1 94 39 LYS B C 1
ATOM 1482 O O . LYS B 1 39 ? -5.363 -12.844 -20.719 1 94 39 LYS B O 1
ATOM 1487 N N . ASP B 1 40 ? -6.812 -11.227 -20.281 1 96.38 40 ASP B N 1
ATOM 1488 C CA . ASP B 1 40 ? -5.805 -10.172 -20.344 1 96.38 40 ASP B CA 1
ATOM 1489 C C . ASP B 1 40 ? -5.531 -9.586 -18.953 1 96.38 40 ASP B C 1
ATOM 1491 O O . ASP B 1 40 ? -5.273 -8.383 -18.828 1 96.38 40 ASP B O 1
ATOM 1495 N N . ALA B 1 41 ? -5.738 -10.414 -17.922 1 97.56 41 ALA B N 1
ATOM 1496 C CA . ALA B 1 41 ? -5.469 -9.953 -16.562 1 97.56 41 ALA B CA 1
ATOM 1497 C C . ALA B 1 41 ? -4.066 -9.359 -16.453 1 97.56 41 ALA B C 1
ATOM 1499 O O . ALA B 1 41 ? -3.131 -9.844 -17.109 1 97.56 41 ALA B O 1
ATOM 1500 N N . ILE B 1 42 ? -3.945 -8.328 -15.672 1 98.38 42 ILE B N 1
ATOM 1501 C CA . ILE B 1 42 ? -2.693 -7.594 -15.547 1 98.38 42 ILE B CA 1
ATOM 1502 C C . ILE B 1 42 ? -2.23 -7.613 -14.086 1 98.38 42 ILE B C 1
ATOM 1504 O O . ILE B 1 42 ? -3.029 -7.398 -13.172 1 98.38 42 ILE B O 1
ATOM 1508 N N . LEU B 1 43 ? -1.018 -7.949 -13.859 1 97.88 43 LEU B N 1
ATOM 1509 C CA . LEU B 1 43 ? -0.333 -7.805 -12.586 1 97.88 43 LEU B CA 1
ATOM 1510 C C . LEU B 1 43 ? 0.765 -6.75 -12.672 1 97.88 43 LEU B C 1
ATOM 1512 O O . LEU B 1 43 ? 1.659 -6.844 -13.516 1 97.88 43 LEU B O 1
ATOM 1516 N N . ILE B 1 44 ? 0.695 -5.762 -11.844 1 98.56 44 ILE B N 1
ATOM 1517 C CA . ILE B 1 44 ? 1.638 -4.648 -11.898 1 98.56 44 ILE B CA 1
ATOM 1518 C C . ILE B 1 44 ? 2.484 -4.633 -10.625 1 98.56 44 ILE B C 1
ATOM 1520 O O . ILE B 1 44 ? 1.952 -4.52 -9.516 1 98.56 44 ILE B O 1
ATOM 1524 N N . GLN B 1 45 ? 3.77 -4.77 -10.805 1 98.31 45 GLN B N 1
ATOM 1525 C CA . GLN B 1 45 ? 4.715 -4.707 -9.695 1 98.31 45 GLN B CA 1
ATOM 1526 C C . GLN B 1 45 ? 5.465 -3.381 -9.688 1 98.31 45 GLN B C 1
ATOM 1528 O O . GLN B 1 45 ? 5.809 -2.848 -10.742 1 98.31 45 GLN B O 1
ATOM 1533 N N . THR B 1 46 ? 5.691 -2.818 -8.5 1 97.81 46 THR B N 1
ATOM 1534 C CA . THR B 1 46 ? 6.445 -1.574 -8.406 1 97.81 46 THR B CA 1
ATOM 1535 C C . THR B 1 46 ? 7.832 -1.734 -9.016 1 97.81 46 THR B C 1
ATOM 1537 O O . THR B 1 46 ? 8.445 -2.801 -8.914 1 97.81 46 THR B O 1
ATOM 1540 N N . PRO B 1 47 ? 8.406 -0.729 -9.617 1 97.06 47 PRO B N 1
ATOM 1541 C CA . PRO B 1 47 ? 9.586 -0.866 -10.469 1 97.06 47 PRO B CA 1
ATOM 1542 C C . PRO B 1 47 ? 10.852 -1.195 -9.672 1 97.06 47 PRO B C 1
ATOM 1544 O O . PRO B 1 47 ? 11.844 -1.662 -10.242 1 97.06 47 PRO B O 1
ATOM 1547 N N . ALA B 1 48 ? 10.898 -1.106 -8.438 1 97.12 48 ALA B N 1
ATOM 1548 C CA . ALA B 1 48 ? 12.141 -1.258 -7.672 1 97.12 48 ALA B CA 1
ATOM 1549 C C . ALA B 1 48 ? 12.336 -2.705 -7.23 1 97.12 48 ALA B C 1
ATOM 1551 O O . ALA B 1 48 ? 13.391 -3.061 -6.703 1 97.12 48 ALA B O 1
ATOM 1552 N N . LEU B 1 49 ? 11.344 -3.58 -7.418 1 98 49 LEU B N 1
ATOM 1553 C CA . LEU B 1 49 ? 11.414 -4.965 -6.957 1 98 49 LEU B CA 1
ATOM 1554 C C . LEU B 1 49 ? 12.312 -5.797 -7.871 1 98 49 LEU B C 1
ATOM 1556 O O . LEU B 1 49 ? 12.508 -5.449 -9.039 1 98 49 LEU B O 1
ATOM 1560 N N . PRO B 1 50 ? 12.812 -6.953 -7.355 1 97.75 50 PRO B N 1
ATOM 1561 C CA . PRO B 1 50 ? 13.547 -7.879 -8.219 1 97.75 50 PRO B CA 1
ATOM 1562 C C . PRO B 1 50 ? 12.703 -8.422 -9.367 1 97.75 50 PRO B C 1
ATOM 1564 O O . PRO B 1 50 ? 13.25 -8.844 -10.391 1 97.75 50 PRO B O 1
ATOM 1567 N N . TYR B 1 51 ? 11.469 -8.492 -9.211 1 97.81 51 TYR B N 1
ATOM 1568 C CA . TYR B 1 51 ? 10.531 -8.969 -10.219 1 97.81 51 TYR B CA 1
ATOM 1569 C C . TYR B 1 51 ? 9.578 -7.859 -10.648 1 97.81 51 TYR B C 1
ATOM 1571 O O . TYR B 1 51 ? 8.367 -8.07 -10.734 1 97.81 51 TYR B O 1
ATOM 1579 N N . ALA B 1 52 ? 10.156 -6.703 -10.812 1 97.69 52 ALA B N 1
ATOM 1580 C CA . ALA B 1 52 ? 9.406 -5.535 -11.273 1 97.69 52 ALA B CA 1
ATOM 1581 C C . ALA B 1 52 ? 8.789 -5.785 -12.641 1 97.69 52 ALA B C 1
ATOM 1583 O O . ALA B 1 52 ? 9.219 -6.68 -13.375 1 97.69 52 ALA B O 1
ATOM 1584 N N . GLY B 1 53 ? 7.719 -4.93 -12.906 1 96.5 53 GLY B N 1
ATOM 1585 C CA . GLY B 1 53 ? 7.184 -4.953 -14.258 1 96.5 53 GLY B CA 1
ATOM 1586 C C . GLY B 1 53 ? 5.688 -5.207 -14.305 1 96.5 53 GLY B C 1
ATOM 1587 O O . GLY B 1 53 ? 5.027 -5.246 -13.266 1 96.5 53 GLY B O 1
ATOM 1588 N N . THR B 1 54 ? 5.191 -5.207 -15.523 1 98.38 54 THR B N 1
ATOM 1589 C CA . THR B 1 54 ? 3.797 -5.508 -15.828 1 98.38 54 THR B CA 1
ATOM 1590 C C . THR B 1 54 ? 3.674 -6.859 -16.531 1 98.38 54 THR B C 1
ATOM 1592 O O . THR B 1 54 ? 4.332 -7.102 -17.547 1 98.38 54 THR B O 1
ATOM 1595 N N . TYR B 1 55 ? 2.918 -7.699 -15.906 1 97.94 55 TYR B N 1
ATOM 1596 C CA . TYR B 1 55 ? 2.666 -9.047 -16.406 1 97.94 55 TYR B CA 1
ATOM 1597 C C . TYR B 1 55 ? 1.25 -9.172 -16.953 1 97.94 55 TYR B C 1
ATOM 1599 O O . TYR B 1 55 ? 0.281 -8.82 -16.281 1 97.94 55 TYR B O 1
ATOM 1607 N N . ILE B 1 56 ? 1.161 -9.734 -18.172 1 97.56 56 ILE B N 1
ATOM 1608 C CA . ILE B 1 56 ? -0.135 -9.695 -18.828 1 97.56 56 ILE B CA 1
ATOM 1609 C C . ILE B 1 56 ? -0.556 -11.109 -19.219 1 97.56 56 ILE B C 1
ATOM 1611 O O . ILE B 1 56 ? 0.222 -11.852 -19.828 1 97.56 56 ILE B O 1
ATOM 1615 N N . GLY B 1 57 ? -1.784 -11.406 -18.875 1 94.75 57 GLY B N 1
ATOM 1616 C CA . GLY B 1 57 ? -2.361 -12.688 -19.266 1 94.75 57 GLY B CA 1
ATOM 1617 C C . GLY B 1 57 ? -1.817 -13.852 -18.453 1 94.75 57 GLY B C 1
ATOM 1618 O O . GLY B 1 57 ? -1.024 -13.664 -17.531 1 94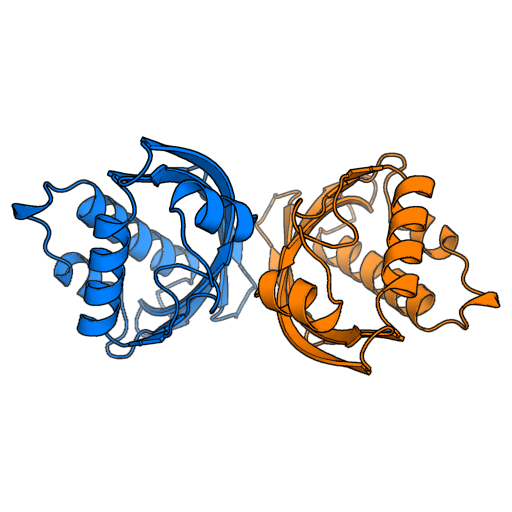.75 57 GLY B O 1
ATOM 1619 N N . ILE B 1 58 ? -2.311 -14.984 -18.812 1 90.62 58 ILE B N 1
ATOM 1620 C CA . ILE B 1 58 ? -1.95 -16.203 -18.094 1 90.62 58 ILE B CA 1
ATOM 1621 C C . ILE B 1 58 ? -0.443 -16.438 -18.188 1 90.62 58 ILE B C 1
ATOM 1623 O O . ILE B 1 58 ? 0.212 -16.719 -17.188 1 90.62 58 ILE B O 1
ATOM 1627 N N . GLU B 1 59 ? 0.081 -16.25 -19.344 1 93 59 GLU B N 1
ATOM 1628 C CA . GLU B 1 59 ? 1.514 -16.453 -19.531 1 93 59 GLU B CA 1
ATOM 1629 C C . GLU B 1 59 ? 2.328 -15.461 -18.719 1 93 59 GLU B C 1
ATOM 1631 O O . GLU B 1 59 ? 3.348 -15.82 -18.125 1 93 59 GLU B O 1
ATOM 1636 N N . GLY B 1 60 ? 1.917 -14.211 -18.75 1 95.38 60 GLY B N 1
ATOM 1637 C CA . GLY B 1 60 ? 2.598 -13.203 -17.953 1 95.38 60 GLY B CA 1
ATOM 1638 C C . GLY B 1 60 ? 2.553 -13.484 -16.469 1 95.38 60 GLY B C 1
ATOM 1639 O O . GLY B 1 60 ? 3.57 -13.375 -15.773 1 95.38 60 GLY B O 1
ATOM 1640 N N . LEU B 1 61 ? 1.422 -13.828 -16 1 93.81 61 LEU B N 1
ATOM 1641 C CA . LEU B 1 61 ? 1.274 -14.109 -14.57 1 93.81 61 LEU B CA 1
ATOM 1642 C C . LEU B 1 61 ? 2.047 -15.367 -14.188 1 93.81 61 LEU B C 1
ATOM 1644 O O . LEU B 1 61 ? 2.578 -15.461 -13.078 1 93.81 61 LEU B O 1
ATOM 1648 N N . GLU B 1 62 ? 2.092 -16.297 -15.062 1 91.56 62 GLU B N 1
ATOM 1649 C CA . GLU B 1 62 ? 2.924 -17.484 -14.828 1 91.56 62 GLU B CA 1
ATOM 1650 C C . GLU B 1 62 ? 4.398 -17.109 -14.742 1 91.56 62 GLU B C 1
ATOM 1652 O O . GLU B 1 62 ? 5.133 -17.625 -13.906 1 91.56 62 GLU B O 1
ATOM 1657 N N . ASP B 1 63 ? 4.84 -16.266 -15.633 1 94.06 63 ASP B N 1
ATOM 1658 C CA . ASP B 1 63 ? 6.211 -15.766 -15.57 1 94.06 63 ASP B CA 1
ATOM 1659 C C . ASP B 1 63 ? 6.492 -15.102 -14.227 1 94.06 63 ASP B C 1
ATOM 1661 O O . ASP B 1 63 ? 7.523 -15.367 -13.602 1 94.06 63 ASP B O 1
ATOM 1665 N N . TRP B 1 64 ? 5.59 -14.281 -13.766 1 94.62 64 TRP B N 1
ATOM 1666 C CA . TRP B 1 64 ? 5.715 -13.664 -12.453 1 94.62 64 TRP B CA 1
ATOM 1667 C C . TRP B 1 64 ? 5.836 -14.727 -11.359 1 94.62 64 TRP B C 1
ATOM 1669 O O . TRP B 1 64 ? 6.719 -14.641 -10.5 1 94.62 64 TRP B O 1
ATOM 1679 N N . ALA B 1 65 ? 4.918 -15.68 -11.422 1 91 65 ALA B N 1
ATOM 1680 C CA . ALA B 1 65 ? 4.926 -16.734 -10.406 1 91 65 ALA B CA 1
ATOM 1681 C C . ALA B 1 65 ? 6.27 -17.453 -10.375 1 91 65 ALA B C 1
ATOM 1683 O O . ALA B 1 65 ? 6.77 -17.797 -9.305 1 91 65 ALA B O 1
ATOM 1684 N N . GLN B 1 66 ? 6.836 -17.656 -11.5 1 90.94 66 GLN B N 1
ATOM 1685 C CA . GLN B 1 66 ? 8.148 -18.297 -11.578 1 90.94 66 GLN B CA 1
ATOM 1686 C C . GLN B 1 66 ? 9.227 -17.406 -10.961 1 90.94 66 GLN B C 1
ATOM 1688 O O . GLN B 1 66 ? 10.078 -17.891 -10.211 1 90.94 66 GLN B O 1
ATOM 1693 N N . ARG B 1 67 ? 9.203 -16.156 -11.234 1 94.06 67 ARG B N 1
ATOM 1694 C CA . ARG B 1 67 ? 10.18 -15.234 -10.68 1 94.06 67 ARG B CA 1
ATOM 1695 C C . ARG B 1 67 ? 10.047 -15.141 -9.164 1 94.06 67 ARG B C 1
ATOM 1697 O O . ARG B 1 67 ? 11.055 -15.07 -8.453 1 94.06 67 ARG B O 1
ATOM 1704 N N . MET B 1 68 ? 8.797 -15.156 -8.742 1 92.94 68 MET B N 1
ATOM 1705 C CA . MET B 1 68 ? 8.562 -15.203 -7.301 1 92.94 68 MET B CA 1
ATOM 1706 C C . MET B 1 68 ? 9.18 -16.453 -6.688 1 92.94 68 MET B C 1
ATOM 1708 O O . MET B 1 68 ? 9.883 -16.375 -5.676 1 92.94 68 MET B O 1
ATOM 1712 N N . SER B 1 69 ? 8.922 -17.531 -7.324 1 89.62 69 SER B N 1
ATOM 1713 C CA . SER B 1 69 ? 9.445 -18.797 -6.84 1 89.62 69 SER B CA 1
ATOM 1714 C C . SER B 1 69 ? 10.969 -18.812 -6.852 1 89.62 69 SER B C 1
ATOM 1716 O O . SER B 1 69 ? 11.594 -19.422 -5.984 1 89.62 69 SER B O 1
ATOM 1718 N N . ASP B 1 70 ? 11.57 -18.172 -7.793 1 93.06 70 ASP B N 1
ATOM 1719 C CA . ASP B 1 70 ? 13.023 -18.109 -7.895 1 93.06 70 ASP B CA 1
ATOM 1720 C C . ASP B 1 70 ? 13.609 -17.219 -6.801 1 93.06 70 ASP B C 1
ATOM 1722 O O . ASP B 1 70 ? 14.75 -17.406 -6.387 1 93.06 70 ASP B O 1
ATOM 1726 N N . THR B 1 71 ? 12.852 -16.328 -6.359 1 95.81 71 THR B N 1
ATOM 1727 C CA . THR B 1 71 ? 13.336 -15.336 -5.406 1 95.81 71 THR B CA 1
ATOM 1728 C C . THR B 1 71 ? 13.109 -15.812 -3.973 1 95.81 71 THR B C 1
ATOM 1730 O O . THR B 1 71 ? 13.984 -15.656 -3.119 1 95.81 71 THR B O 1
ATOM 1733 N N . TRP B 1 72 ? 11.945 -16.406 -3.783 1 94.81 72 TRP B N 1
ATOM 1734 C CA . TRP B 1 72 ? 11.531 -16.75 -2.428 1 94.81 72 TRP B CA 1
ATOM 1735 C C . TRP B 1 72 ? 11.367 -18.266 -2.271 1 94.81 72 TRP B C 1
ATOM 1737 O O . TRP B 1 72 ? 10.75 -18.922 -3.113 1 94.81 72 TRP B O 1
ATOM 1747 N N . SER B 1 73 ? 11.859 -18.781 -1.176 1 93.19 73 SER B N 1
ATOM 1748 C CA . SER B 1 73 ? 11.648 -20.188 -0.874 1 93.19 73 SER B CA 1
ATOM 1749 C C . SER B 1 73 ? 10.312 -20.406 -0.166 1 93.19 73 SER B C 1
ATOM 1751 O O . SER B 1 73 ? 9.805 -21.531 -0.13 1 93.19 73 SER B O 1
ATOM 1753 N N . LYS B 1 74 ? 9.828 -19.312 0.425 1 91.88 74 LYS B N 1
ATOM 1754 C CA . LYS B 1 74 ? 8.523 -19.359 1.076 1 91.88 74 LYS B CA 1
ATOM 1755 C C . LYS B 1 74 ? 7.793 -18.031 0.923 1 91.88 74 LYS B C 1
ATOM 1757 O O . LYS B 1 74 ? 8.383 -16.969 1.115 1 91.88 74 LYS B O 1
ATOM 1762 N N . VAL B 1 75 ? 6.648 -18.078 0.527 1 91.62 75 VAL B N 1
ATOM 1763 C CA . VAL B 1 75 ? 5.695 -16.984 0.53 1 91.62 75 VAL B CA 1
ATOM 1764 C C . VAL B 1 75 ? 4.395 -17.422 1.196 1 91.62 75 VAL B C 1
ATOM 1766 O O . VAL B 1 75 ? 3.771 -18.406 0.768 1 91.62 75 VAL B O 1
ATOM 1769 N N . ASP B 1 76 ? 4.059 -16.734 2.191 1 90.81 76 ASP B N 1
ATOM 1770 C CA . ASP B 1 76 ? 2.848 -17.062 2.938 1 90.81 76 ASP B CA 1
ATOM 1771 C C . ASP B 1 76 ? 2.014 -15.82 3.219 1 90.81 76 ASP B C 1
ATOM 1773 O O . ASP B 1 76 ? 2.512 -14.852 3.787 1 90.81 76 ASP B O 1
ATOM 1777 N N . VAL B 1 77 ? 0.837 -15.789 2.764 1 89.94 77 VAL B N 1
ATOM 1778 C CA . VAL B 1 77 ? -0.114 -14.711 3.01 1 89.94 77 VAL B CA 1
ATOM 1779 C C . VAL B 1 77 ? -1.031 -15.086 4.172 1 89.94 77 VAL B C 1
ATOM 1781 O O . VAL B 1 77 ? -1.648 -16.156 4.164 1 89.94 77 VAL B O 1
ATOM 1784 N N . GLN B 1 78 ? -1.107 -14.188 5.133 1 91.19 78 GLN B N 1
ATOM 1785 C CA . GLN B 1 78 ? -1.854 -14.461 6.355 1 91.19 78 GLN B CA 1
ATOM 1786 C C . GLN B 1 78 ? -2.836 -13.336 6.668 1 91.19 78 GLN B C 1
ATOM 1788 O O . GLN B 1 78 ? -2.65 -12.203 6.223 1 91.19 78 GLN B O 1
ATOM 1793 N N . ASN B 1 79 ? -3.975 -13.727 7.438 1 92.88 79 ASN B N 1
ATOM 1794 C CA . ASN B 1 79 ? -4.914 -12.766 8 1 92.88 79 ASN B CA 1
ATOM 1795 C C . ASN B 1 79 ? -5.523 -11.875 6.922 1 92.88 79 ASN B C 1
ATOM 1797 O O . ASN B 1 79 ? -5.527 -10.648 7.047 1 92.88 79 ASN B O 1
ATOM 1801 N N . LEU B 1 80 ? -5.988 -12.461 5.887 1 91.56 80 LEU B N 1
ATOM 1802 C CA . LEU B 1 80 ? -6.547 -11.742 4.75 1 91.56 80 LEU B CA 1
ATOM 1803 C C . LEU B 1 80 ? -7.836 -11.016 5.145 1 91.56 80 LEU B C 1
ATOM 1805 O O . LEU B 1 80 ? -8.727 -11.617 5.75 1 91.56 80 LEU B O 1
ATOM 1809 N N . GLN B 1 81 ? -7.891 -9.75 4.883 1 93.12 81 GLN B N 1
ATOM 1810 C CA . GLN B 1 81 ? -9.086 -8.922 4.996 1 93.12 81 GLN B CA 1
ATOM 1811 C C . GLN B 1 81 ? -9.422 -8.25 3.664 1 93.12 81 GLN B C 1
ATOM 1813 O O . GLN B 1 81 ? -8.523 -7.781 2.959 1 93.12 81 GLN B O 1
ATOM 1818 N N . VAL B 1 82 ? -10.664 -8.258 3.363 1 92.75 82 VAL B N 1
ATOM 1819 C CA . VAL B 1 82 ? -11.094 -7.68 2.094 1 92.75 82 VAL B CA 1
ATOM 1820 C C . VAL B 1 82 ? -11.984 -6.465 2.354 1 92.75 82 VAL B C 1
ATOM 1822 O O . VAL B 1 82 ? -12.906 -6.527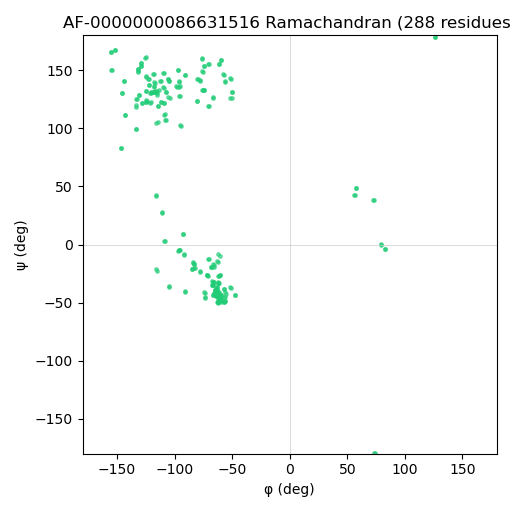 3.172 1 92.75 82 VAL B O 1
ATOM 1825 N N . PHE B 1 83 ? -11.656 -5.414 1.731 1 93.62 83 PHE B N 1
ATOM 1826 C CA . PHE B 1 83 ? -12.383 -4.152 1.829 1 93.62 83 PHE B CA 1
ATOM 1827 C C . PHE B 1 83 ? -13.047 -3.803 0.5 1 93.62 83 PHE B C 1
ATOM 1829 O O . PHE B 1 83 ? -12.398 -3.854 -0.55 1 93.62 83 PHE B O 1
ATOM 1836 N N . GLU B 1 84 ? -14.258 -3.447 0.643 1 90.75 84 GLU B N 1
ATOM 1837 C CA . GLU B 1 84 ? -15.023 -3.219 -0.581 1 90.75 84 GLU B CA 1
ATOM 1838 C C . GLU B 1 84 ? -15.656 -1.829 -0.587 1 90.75 84 GLU B C 1
ATOM 1840 O O . GLU B 1 84 ? -15.656 -1.14 0.434 1 90.75 84 GLU B O 1
ATOM 1845 N N . ARG B 1 85 ? -16.016 -1.36 -1.695 1 87.31 85 ARG B N 1
ATOM 1846 C CA . ARG B 1 85 ? -16.859 -0.192 -1.927 1 87.31 85 ARG B CA 1
ATOM 1847 C C . ARG B 1 85 ? -18.062 -0.547 -2.797 1 87.31 85 ARG B C 1
ATOM 1849 O O . ARG B 1 85 ? -17.906 -1.121 -3.875 1 87.31 85 ARG B O 1
ATOM 1856 N N . GLU B 1 86 ? -19.219 -0.278 -2.232 1 80.06 86 GLU B N 1
ATOM 1857 C CA . GLU B 1 86 ? -20.453 -0.659 -2.922 1 80.06 86 GLU B CA 1
ATOM 1858 C C . GLU B 1 86 ? -20.438 -0.179 -4.371 1 80.06 86 GLU B C 1
ATOM 1860 O O . GLU B 1 86 ? -20.109 0.977 -4.645 1 80.06 86 GLU B O 1
ATOM 1865 N N . GLY B 1 87 ? -20.766 -1.088 -5.23 1 79.31 87 GLY B N 1
ATOM 1866 C CA . GLY B 1 87 ? -20.922 -0.756 -6.637 1 79.31 87 GLY B CA 1
ATOM 1867 C C . GLY B 1 87 ? -19.594 -0.64 -7.375 1 79.31 87 GLY B C 1
ATOM 1868 O O . GLY B 1 87 ? -19.578 -0.317 -8.562 1 79.31 87 GLY B O 1
ATOM 1869 N N . SER B 1 88 ? -18.547 -0.851 -6.645 1 87.38 88 SER B N 1
ATOM 1870 C CA . SER B 1 88 ? -17.219 -0.706 -7.246 1 87.38 88 SER B CA 1
ATOM 1871 C C . SER B 1 88 ? -16.734 -2.027 -7.828 1 87.38 88 SER B C 1
ATOM 1873 O O . SER B 1 88 ? -17.078 -3.1 -7.332 1 87.38 88 SER B O 1
ATOM 1875 N N . ASP B 1 89 ? -15.992 -1.879 -8.93 1 92 89 ASP B N 1
ATOM 1876 C CA . ASP B 1 89 ? -15.297 -3.043 -9.469 1 92 89 ASP B CA 1
ATOM 1877 C C . ASP B 1 89 ? -13.883 -3.145 -8.914 1 92 89 ASP B C 1
ATOM 1879 O O . ASP B 1 89 ? -13.07 -3.93 -9.406 1 92 89 ASP B O 1
ATOM 1883 N N . HIS B 1 90 ? -13.578 -2.332 -7.953 1 92.75 90 HIS B N 1
ATOM 1884 C CA . HIS B 1 90 ? -12.297 -2.344 -7.242 1 92.75 90 HIS B CA 1
ATOM 1885 C C . HIS B 1 90 ? -12.469 -2.852 -5.816 1 92.75 90 HIS B C 1
ATOM 1887 O O . HIS B 1 90 ? -13.461 -2.541 -5.156 1 92.75 90 HIS B O 1
ATOM 1893 N N . VAL B 1 91 ? -11.586 -3.703 -5.453 1 94.25 91 VAL B N 1
ATOM 1894 C CA . VAL B 1 91 ? -11.523 -4.195 -4.082 1 94.25 91 VAL B CA 1
ATOM 1895 C C . VAL B 1 91 ? -10.086 -4.113 -3.572 1 94.25 91 VAL B C 1
ATOM 1897 O O . VAL B 1 91 ? -9.141 -4.176 -4.355 1 94.25 91 VAL B O 1
ATOM 1900 N N . ILE B 1 92 ? -9.992 -3.918 -2.287 1 96.81 92 ILE B N 1
ATOM 1901 C CA . ILE B 1 92 ? -8.664 -3.873 -1.677 1 96.81 92 ILE B CA 1
ATOM 1902 C C . ILE B 1 92 ? -8.523 -5.008 -0.666 1 96.81 92 ILE B C 1
ATOM 1904 O O . ILE B 1 92 ? -9.43 -5.25 0.136 1 96.81 92 ILE B O 1
ATOM 1908 N N . SER B 1 93 ? -7.473 -5.699 -0.76 1 96.19 93 SER B N 1
ATOM 1909 C CA . SER B 1 93 ? -7.152 -6.688 0.264 1 96.19 93 SER B CA 1
ATOM 1910 C C . SER B 1 93 ? -6.02 -6.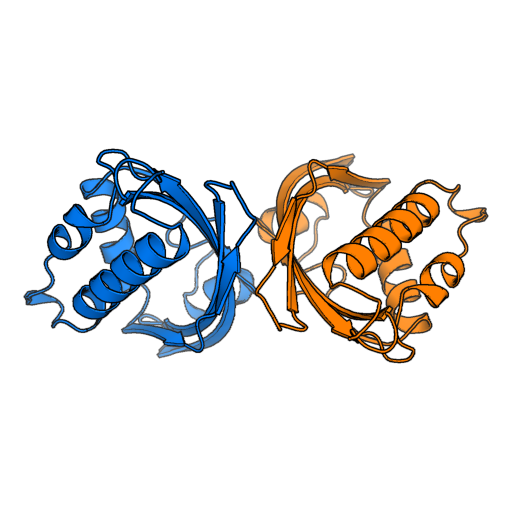203 1.163 1 96.19 93 SER B C 1
ATOM 1912 O O . SER B 1 93 ? -5.133 -5.469 0.715 1 96.19 93 SER B O 1
ATOM 1914 N N . LEU B 1 94 ? -6.121 -6.504 2.41 1 97 94 LEU B N 1
ATOM 1915 C CA . LEU B 1 94 ? -5.09 -6.312 3.422 1 97 94 LEU B CA 1
ATOM 1916 C C . LEU B 1 94 ? -4.66 -7.648 4.02 1 97 94 LEU B C 1
ATOM 1918 O O . LEU B 1 94 ? -5.5 -8.484 4.348 1 97 94 LEU B O 1
ATOM 1922 N N . SER B 1 95 ? -3.363 -7.855 4.078 1 96 95 SER B N 1
ATOM 1923 C CA . SER B 1 95 ? -2.842 -9.094 4.652 1 96 95 SER B CA 1
ATOM 1924 C C . SER B 1 95 ? -1.452 -8.883 5.246 1 96 95 SER B C 1
ATOM 1926 O O . SER B 1 95 ? -0.872 -7.801 5.113 1 96 95 SER B O 1
ATOM 1928 N N . GLU B 1 96 ? -1.041 -9.875 5.996 1 97.38 96 GLU B N 1
ATOM 1929 C CA . GLU B 1 96 ? 0.368 -10.039 6.34 1 97.38 96 GLU B CA 1
ATOM 1930 C C . GLU B 1 96 ? 1.06 -11.016 5.395 1 97.38 96 GLU B C 1
ATOM 1932 O O . GLU B 1 96 ? 0.495 -12.055 5.043 1 97.38 96 GLU B O 1
ATOM 1937 N N . VAL B 1 97 ? 2.225 -10.648 4.953 1 95.81 97 VAL B N 1
ATOM 1938 C CA . VAL B 1 97 ? 2.941 -11.539 4.047 1 95.81 97 VAL B CA 1
ATOM 1939 C C . VAL B 1 97 ? 4.273 -11.945 4.672 1 95.81 97 VAL B C 1
ATOM 1941 O O . VAL B 1 97 ? 5.016 -11.102 5.18 1 95.81 97 VAL B O 1
ATOM 1944 N N . TYR B 1 98 ? 4.52 -13.172 4.645 1 96.31 98 TYR B N 1
ATOM 1945 C CA . TYR B 1 98 ? 5.785 -13.758 5.07 1 96.31 98 TYR B CA 1
ATOM 1946 C C . TYR B 1 98 ? 6.613 -14.203 3.867 1 96.31 98 TYR B C 1
ATOM 1948 O O . TYR B 1 98 ? 6.105 -14.898 2.982 1 96.31 98 TYR B O 1
ATOM 1956 N N . PHE B 1 99 ? 7.855 -13.758 3.791 1 96.25 99 PHE B N 1
ATOM 1957 C CA . PHE B 1 99 ? 8.797 -14.133 2.742 1 96.25 99 PHE B CA 1
ATOM 1958 C C . PHE B 1 99 ? 10.062 -14.734 3.34 1 96.25 99 PHE B C 1
ATOM 1960 O O . PHE B 1 99 ? 10.531 -14.297 4.391 1 96.25 99 PHE B O 1
ATOM 1967 N N . LYS B 1 100 ? 10.594 -15.695 2.705 1 97.25 100 LYS B N 1
ATOM 1968 C CA . LYS B 1 100 ? 11.945 -16.172 2.977 1 97.25 100 LYS B CA 1
ATOM 1969 C C . LYS B 1 100 ? 12.797 -16.156 1.712 1 97.25 100 LYS B C 1
ATOM 1971 O O . LYS B 1 100 ? 12.445 -16.766 0.706 1 97.25 100 LYS B O 1
ATOM 1976 N N . SER B 1 101 ? 13.883 -15.484 1.807 1 98.12 101 SER B N 1
ATOM 1977 C CA . SER B 1 101 ? 14.742 -15.312 0.641 1 98.12 101 SER B CA 1
ATOM 1978 C C . SER B 1 101 ? 15.5 -16.594 0.315 1 98.12 101 SER B C 1
ATOM 1980 O O . SER B 1 101 ? 16.109 -17.203 1.198 1 98.12 101 SER B O 1
ATOM 1982 N N . ARG B 1 102 ? 15.539 -17.047 -0.972 1 96.75 102 ARG B N 1
ATOM 1983 C CA . ARG B 1 102 ? 16.344 -18.188 -1.387 1 96.75 102 ARG B CA 1
ATOM 1984 C C . ARG B 1 102 ? 17.828 -17.891 -1.284 1 96.75 102 ARG B C 1
ATOM 1986 O O . ARG B 1 102 ? 18.609 -18.75 -0.879 1 96.75 102 ARG B O 1
ATOM 1993 N N . LYS B 1 103 ? 18.156 -16.641 -1.567 1 97.31 103 LYS B N 1
ATOM 1994 C CA . LYS B 1 103 ? 19.547 -16.266 -1.679 1 97.31 103 LYS B CA 1
ATOM 1995 C C . LYS B 1 103 ? 20.219 -16.188 -0.304 1 97.31 103 LYS B C 1
ATOM 1997 O O . LYS B 1 103 ? 21.328 -16.688 -0.122 1 97.31 103 LYS B O 1
ATOM 2002 N N . THR B 1 104 ? 19.5 -15.648 0.657 1 98.25 104 THR B N 1
ATOM 2003 C CA . THR B 1 104 ? 20.172 -15.359 1.92 1 98.25 104 THR B CA 1
ATOM 2004 C C . THR B 1 104 ? 19.578 -16.188 3.051 1 98.25 104 THR B C 1
ATOM 2006 O O . THR B 1 104 ? 20.172 -16.297 4.125 1 98.25 104 THR B O 1
ATOM 2009 N N . GLY B 1 105 ? 18.375 -16.641 2.84 1 98.06 105 GLY B N 1
ATOM 2010 C CA . GLY B 1 105 ? 17.688 -17.344 3.902 1 98.06 105 GLY B CA 1
ATOM 2011 C C . GLY B 1 105 ? 17.016 -16.422 4.898 1 98.06 105 GLY B C 1
ATOM 2012 O O . GLY B 1 105 ? 16.312 -16.875 5.805 1 98.06 105 GLY B O 1
ATOM 2013 N N . GLU B 1 106 ? 17.172 -15.133 4.777 1 98.62 106 GLU B N 1
ATOM 2014 C CA . GLU B 1 106 ? 16.578 -14.156 5.676 1 98.62 106 GLU B CA 1
ATOM 2015 C C . GLU B 1 106 ? 15.062 -14.078 5.465 1 98.62 106 GLU B C 1
ATOM 2017 O O . GLU B 1 106 ? 14.562 -14.383 4.379 1 98.62 106 GLU B O 1
ATOM 2022 N N . GLU B 1 107 ? 14.367 -13.664 6.473 1 98.44 107 GLU B N 1
ATOM 2023 C CA . GLU B 1 107 ? 12.914 -13.648 6.469 1 98.44 107 GLU B CA 1
ATOM 2024 C C . GLU B 1 107 ? 12.375 -12.227 6.625 1 98.44 107 GLU B C 1
ATOM 2026 O O . GLU B 1 107 ? 13.008 -11.383 7.258 1 98.44 107 GLU B O 1
ATOM 2031 N N . LEU B 1 108 ? 11.258 -11.992 5.988 1 98.12 108 LEU B N 1
ATOM 2032 C CA . LEU B 1 108 ? 10.477 -10.773 6.141 1 98.12 108 LEU B CA 1
ATOM 2033 C C . LEU B 1 108 ? 9.039 -11.094 6.535 1 98.12 108 LEU B C 1
ATOM 2035 O O . LEU B 1 108 ? 8.492 -12.125 6.137 1 98.12 108 LEU B O 1
ATOM 2039 N N . ASN B 1 109 ? 8.43 -10.328 7.312 1 98.31 109 ASN B N 1
ATOM 2040 C CA . ASN B 1 109 ? 7.02 -10.344 7.676 1 98.31 109 ASN B CA 1
ATOM 2041 C C . ASN B 1 109 ? 6.469 -8.93 7.844 1 98.31 109 ASN B C 1
ATOM 2043 O O . ASN B 1 109 ? 6.855 -8.219 8.773 1 98.31 109 ASN B O 1
ATOM 2047 N N . PHE B 1 110 ? 5.602 -8.531 6.949 1 98.25 110 PHE B N 1
ATOM 2048 C CA . PHE B 1 110 ? 5.051 -7.184 7.027 1 98.25 110 PHE B CA 1
ATOM 2049 C C . PHE B 1 110 ? 3.689 -7.121 6.34 1 98.25 110 PHE B C 1
ATOM 2051 O O . PHE B 1 110 ? 3.297 -8.055 5.641 1 98.25 110 PHE B O 1
ATOM 2058 N N . PRO B 1 111 ? 2.941 -6.039 6.578 1 98.12 111 PRO B N 1
ATOM 2059 C CA . PRO B 1 111 ? 1.631 -5.902 5.941 1 98.12 111 PRO B CA 1
ATOM 2060 C C . PRO B 1 111 ? 1.732 -5.543 4.457 1 98.12 111 PRO B C 1
ATOM 2062 O O . PRO B 1 111 ? 2.746 -4.992 4.02 1 98.12 111 PRO B O 1
ATOM 2065 N N . MET B 1 112 ? 0.757 -5.891 3.725 1 98.06 112 MET B N 1
ATOM 2066 C CA . MET B 1 112 ? 0.644 -5.562 2.305 1 98.06 112 MET B CA 1
ATOM 2067 C C . MET B 1 112 ? -0.807 -5.289 1.925 1 98.06 112 MET B C 1
ATOM 2069 O O . MET B 1 112 ? -1.72 -5.953 2.418 1 98.06 112 MET B O 1
ATOM 2073 N N . CYS B 1 113 ? -1.02 -4.305 1.087 1 98.19 113 CYS B N 1
ATOM 2074 C CA . CYS B 1 113 ? -2.307 -4.051 0.449 1 98.19 113 CYS B CA 1
ATOM 2075 C C . CYS B 1 113 ? -2.25 -4.375 -1.039 1 98.19 113 CYS B C 1
ATOM 2077 O O . CYS B 1 113 ? -1.197 -4.25 -1.666 1 98.19 113 CYS B O 1
ATOM 2079 N N . GLN B 1 114 ? -3.322 -4.809 -1.562 1 97.69 114 GLN B N 1
ATOM 2080 C CA . GLN B 1 114 ? -3.426 -5.035 -3 1 97.69 114 GLN B CA 1
ATOM 2081 C C . GLN B 1 114 ? -4.719 -4.449 -3.559 1 97.69 114 GLN B C 1
ATOM 2083 O O . GLN B 1 114 ? -5.801 -4.715 -3.037 1 97.69 114 GLN B O 1
ATOM 2088 N N . LEU B 1 115 ? -4.582 -3.619 -4.543 1 98 115 LEU B N 1
ATOM 2089 C CA . LEU B 1 115 ? -5.734 -3.205 -5.34 1 98 115 LEU B CA 1
ATOM 2090 C C . LEU B 1 115 ? -6.078 -4.262 -6.383 1 98 115 LEU B C 1
ATOM 2092 O O . LEU B 1 115 ? -5.23 -4.648 -7.188 1 98 115 LEU B O 1
ATOM 2096 N N . ILE B 1 116 ? -7.277 -4.742 -6.371 1 97.31 116 ILE B N 1
ATOM 2097 C CA . ILE B 1 116 ? -7.746 -5.742 -7.324 1 97.31 116 ILE B CA 1
ATOM 2098 C C . ILE B 1 116 ? -8.945 -5.195 -8.094 1 97.31 116 ILE B C 1
ATOM 2100 O O . ILE B 1 116 ? -9.922 -4.742 -7.492 1 97.31 116 ILE B O 1
ATOM 2104 N N . THR B 1 117 ? -8.812 -5.16 -9.336 1 97.06 117 THR B N 1
ATOM 2105 C CA . THR B 1 117 ? -9.961 -4.867 -10.188 1 97.06 117 THR B CA 1
ATOM 2106 C C . THR B 1 117 ? -10.602 -6.156 -10.695 1 97.06 117 THR B C 1
ATOM 2108 O O . THR B 1 117 ? -9.898 -7.102 -11.062 1 97.06 117 THR B O 1
ATOM 2111 N N . VAL B 1 118 ? -11.93 -6.164 -10.742 1 95.81 118 VAL B N 1
ATOM 2112 C CA . VAL B 1 118 ? -12.625 -7.387 -11.133 1 95.81 118 VAL B CA 1
ATOM 2113 C C . VAL B 1 118 ? -13.641 -7.074 -12.234 1 95.81 118 VAL B C 1
ATOM 2115 O O . VAL B 1 118 ? -14.008 -5.914 -12.43 1 95.81 118 VAL B O 1
ATOM 2118 N N . ASP B 1 119 ? -13.938 -8.078 -12.969 1 94.5 119 ASP B N 1
ATOM 2119 C CA . ASP B 1 119 ? -15.109 -8.094 -13.844 1 94.5 119 ASP B CA 1
ATOM 2120 C C . ASP B 1 119 ? -16.297 -8.758 -13.156 1 94.5 119 ASP B C 1
ATOM 2122 O O . ASP B 1 119 ? -16.391 -9.984 -13.102 1 94.5 119 ASP B O 1
ATOM 2126 N N . LEU B 1 120 ? -17.172 -7.922 -12.711 1 90.5 120 LEU B N 1
ATOM 2127 C CA . LEU B 1 120 ? -18.281 -8.414 -11.891 1 90.5 120 LEU B CA 1
ATOM 2128 C C . LEU B 1 120 ? -19.203 -9.305 -12.711 1 90.5 120 LEU B C 1
ATOM 2130 O O . LEU B 1 120 ? -19.828 -10.227 -12.172 1 90.5 120 LEU B O 1
ATOM 2134 N N . GLU B 1 121 ? -19.297 -8.992 -13.93 1 90.94 121 GLU B N 1
ATOM 2135 C CA . GLU B 1 121 ? -20.156 -9.789 -14.789 1 90.94 121 GLU B CA 1
ATOM 2136 C C . GLU B 1 121 ? -19.531 -11.148 -15.102 1 90.94 121 GLU B C 1
ATOM 2138 O O . GLU B 1 121 ? -20.188 -12.188 -14.945 1 90.94 121 GLU B O 1
ATOM 2143 N N . ALA B 1 122 ? -18.297 -11.195 -15.43 1 93.25 122 ALA B N 1
ATOM 2144 C CA . ALA B 1 122 ? -17.609 -12.422 -15.828 1 93.25 122 ALA B CA 1
ATOM 2145 C C . ALA B 1 122 ? -17.141 -13.211 -14.602 1 93.25 122 ALA B C 1
ATOM 2147 O O . ALA B 1 122 ? -16.812 -14.391 -14.703 1 93.25 122 ALA B O 1
ATOM 2148 N N . GLY B 1 123 ? -17.031 -12.523 -13.445 1 93.88 123 GLY B N 1
ATOM 2149 C CA . GLY B 1 123 ? -16.562 -13.164 -12.227 1 93.88 123 GLY B CA 1
ATOM 2150 C C . GLY B 1 123 ? -15.07 -13.453 -12.242 1 93.88 123 GLY B C 1
ATOM 2151 O O . GLY B 1 123 ? -14.633 -14.516 -11.805 1 93.88 123 GLY B O 1
ATOM 2152 N N . LYS B 1 124 ? -14.297 -12.531 -12.805 1 96.25 124 LYS B N 1
ATOM 2153 C CA . LYS B 1 124 ? -12.867 -12.758 -13 1 96.25 124 LYS B CA 1
ATOM 2154 C C . LYS B 1 124 ? -12.047 -11.562 -12.516 1 96.25 124 LYS B C 1
ATOM 2156 O O . LYS B 1 124 ? -12.539 -10.43 -12.5 1 96.25 124 LYS B O 1
ATOM 2161 N N . VAL B 1 125 ? -10.867 -11.836 -12.094 1 97.06 125 VAL B N 1
ATOM 2162 C CA . VAL B 1 125 ? -9.906 -10.797 -11.742 1 97.06 125 VAL B CA 1
ATOM 2163 C C . VAL B 1 125 ? -9.344 -10.164 -13.016 1 97.06 125 VAL B C 1
ATOM 2165 O O . VAL B 1 125 ? -8.922 -10.867 -13.93 1 97.06 125 VAL B O 1
ATOM 2168 N N . LYS B 1 126 ? -9.305 -8.812 -13.07 1 97.69 126 LYS B N 1
ATOM 2169 C CA . LYS B 1 126 ? -8.805 -8.086 -14.234 1 97.69 126 LYS B CA 1
ATOM 2170 C C . LYS B 1 126 ? -7.414 -7.516 -13.977 1 97.69 126 LYS B C 1
ATOM 2172 O O . LYS B 1 126 ? -6.602 -7.391 -14.898 1 97.69 126 LYS B O 1
ATOM 2177 N N . SER B 1 127 ? -7.195 -7.098 -12.781 1 98.12 127 SER B N 1
ATOM 2178 C CA . SER B 1 127 ? -5.875 -6.555 -12.492 1 98.12 127 SER B CA 1
ATOM 2179 C C . SER B 1 127 ? -5.543 -6.672 -11.008 1 98.12 127 SER B C 1
ATOM 2181 O O . SER B 1 127 ? -6.445 -6.723 -10.164 1 98.12 127 SER B O 1
ATOM 2183 N N . ILE B 1 128 ? -4.305 -6.797 -10.711 1 97.56 128 ILE B N 1
ATOM 2184 C CA . ILE B 1 128 ? -3.748 -6.848 -9.367 1 97.56 128 ILE B CA 1
ATOM 2185 C C . ILE B 1 128 ? -2.574 -5.875 -9.258 1 97.56 128 ILE B C 1
ATOM 2187 O O . ILE B 1 128 ? -1.685 -5.871 -10.109 1 97.56 128 ILE B O 1
ATOM 2191 N N . ARG B 1 129 ? -2.613 -5.074 -8.289 1 98.44 129 ARG B N 1
ATOM 2192 C CA . ARG B 1 129 ? -1.52 -4.156 -7.98 1 98.44 129 ARG B CA 1
ATOM 2193 C C . ARG B 1 129 ? -1.187 -4.18 -6.492 1 98.44 129 ARG B C 1
ATOM 2195 O O . ARG B 1 129 ? -1.854 -3.523 -5.691 1 98.44 129 ARG B O 1
ATOM 2202 N N . PRO B 1 130 ? -0.142 -4.906 -6.113 1 98.25 130 PRO B N 1
ATOM 2203 C CA . PRO B 1 130 ? 0.251 -4.941 -4.703 1 98.25 130 PRO B CA 1
ATOM 2204 C C . PRO B 1 130 ? 1.021 -3.693 -4.277 1 98.25 130 PRO B C 1
ATOM 2206 O O . PRO B 1 130 ? 1.829 -3.168 -5.047 1 98.25 130 PRO B O 1
ATOM 2209 N N . PHE B 1 131 ? 0.784 -3.213 -3.127 1 98.69 131 PHE B N 1
ATOM 2210 C CA . PHE B 1 131 ? 1.536 -2.182 -2.422 1 98.69 131 PHE B CA 1
ATOM 2211 C C . PHE B 1 131 ? 2.326 -2.781 -1.267 1 98.69 131 PHE B C 1
ATOM 2213 O O . PHE B 1 131 ? 1.755 -3.137 -0.233 1 98.69 131 PHE B O 1
ATOM 2220 N N . TYR B 1 132 ? 3.604 -2.861 -1.436 1 98.44 132 TYR B N 1
ATOM 2221 C CA . TYR B 1 132 ? 4.473 -3.422 -0.407 1 98.44 132 TYR B CA 1
ATOM 2222 C C . TYR B 1 132 ? 4.754 -2.398 0.687 1 98.44 132 TYR B C 1
ATOM 2224 O O . TYR B 1 132 ? 4.965 -1.218 0.402 1 98.44 132 TYR B O 1
ATOM 2232 N N . TRP B 1 133 ? 4.816 -2.922 1.966 1 98.44 133 TRP B N 1
ATOM 2233 C CA . TRP B 1 133 ? 5.145 -2.059 3.098 1 98.44 133 TRP B CA 1
ATOM 2234 C C . TRP B 1 133 ? 6.574 -1.542 2.992 1 98.44 133 TRP B C 1
ATOM 2236 O O . TRP B 1 133 ? 6.84 -0.369 3.264 1 98.44 133 TRP B O 1
ATOM 2246 N N . ASP B 1 134 ? 7.477 -2.475 2.594 1 98 134 ASP B N 1
ATOM 2247 C CA . ASP B 1 134 ? 8.898 -2.15 2.699 1 98 134 ASP B CA 1
ATOM 2248 C C . ASP B 1 134 ? 9.695 -2.807 1.576 1 98 134 ASP B C 1
ATOM 2250 O O . ASP B 1 134 ? 10.359 -3.822 1.791 1 98 134 ASP B O 1
ATOM 2254 N N . VAL B 1 135 ? 9.727 -2.152 0.377 1 97.81 135 VAL B N 1
ATOM 2255 C CA . VAL B 1 135 ? 10.438 -2.662 -0.792 1 97.81 135 VAL B CA 1
ATOM 2256 C C . VAL B 1 135 ? 11.945 -2.637 -0.537 1 97.81 135 VAL B C 1
ATOM 2258 O O . VAL B 1 135 ? 12.672 -3.51 -1.008 1 97.81 135 VAL B O 1
ATOM 2261 N N . HIS B 1 136 ? 12.414 -1.677 0.245 1 97.69 136 HIS B N 1
ATOM 2262 C CA . HIS B 1 136 ? 13.828 -1.633 0.596 1 97.69 136 HIS B CA 1
ATOM 2263 C C . HIS B 1 136 ? 14.25 -2.895 1.342 1 97.69 136 HIS B C 1
ATOM 2265 O O . HIS B 1 136 ? 15.32 -3.447 1.078 1 97.69 136 HIS B O 1
ATOM 2271 N N . ALA B 1 137 ? 13.445 -3.342 2.283 1 98.06 137 ALA B N 1
ATOM 2272 C CA . ALA B 1 137 ? 13.742 -4.578 3.006 1 98.06 137 ALA B CA 1
ATOM 2273 C C . ALA B 1 137 ? 13.773 -5.773 2.057 1 98.06 137 ALA B C 1
ATOM 2275 O O . ALA B 1 137 ? 14.633 -6.648 2.18 1 98.06 137 ALA B O 1
ATOM 2276 N N . VAL B 1 138 ? 12.812 -5.812 1.088 1 98.31 138 VAL B N 1
ATOM 2277 C CA . VAL B 1 138 ? 12.797 -6.867 0.082 1 98.31 138 VAL B CA 1
ATOM 2278 C C . VAL B 1 138 ? 14.125 -6.895 -0.665 1 98.31 138 VAL B C 1
ATOM 2280 O O . VAL B 1 138 ? 14.75 -7.953 -0.803 1 98.31 138 VAL B O 1
ATOM 2283 N N . ASN B 1 139 ? 14.531 -5.742 -1.092 1 98.19 139 ASN B N 1
ATOM 2284 C CA . ASN B 1 139 ? 15.766 -5.641 -1.861 1 98.19 139 ASN B CA 1
ATOM 2285 C C . ASN B 1 139 ? 16.984 -6.031 -1.024 1 98.19 139 ASN B C 1
ATOM 2287 O O . ASN B 1 139 ? 17.906 -6.66 -1.53 1 98.19 139 ASN B O 1
ATOM 2291 N N . THR B 1 140 ? 16.969 -5.633 0.221 1 97.88 140 THR B N 1
ATOM 2292 C CA . THR B 1 140 ? 18.078 -5.949 1.115 1 97.88 140 THR B CA 1
ATOM 2293 C C . THR B 1 140 ? 18.234 -7.461 1.276 1 97.88 140 THR B C 1
ATOM 2295 O O . THR B 1 140 ? 19.312 -8.008 1.052 1 97.88 140 THR B O 1
ATOM 2298 N N . VAL B 1 141 ? 17.125 -8.203 1.531 1 98.31 141 VAL B N 1
ATOM 2299 C CA . VAL B 1 141 ? 17.219 -9.625 1.854 1 98.31 141 VAL B CA 1
ATOM 2300 C C . VAL B 1 141 ? 17.438 -10.43 0.575 1 98.31 141 VAL B C 1
ATOM 2302 O O . VAL B 1 141 ? 17.922 -11.562 0.624 1 98.31 141 VAL B O 1
ATOM 2305 N N . THR B 1 142 ? 17.047 -9.898 -0.563 1 98.31 142 THR B N 1
ATOM 2306 C CA . THR B 1 142 ? 17.234 -10.594 -1.828 1 98.31 142 THR B CA 1
ATOM 2307 C C . THR B 1 142 ? 18.516 -10.133 -2.516 1 98.31 142 THR B C 1
ATOM 2309 O O . THR B 1 142 ? 18.875 -10.641 -3.582 1 98.31 142 THR B O 1
ATOM 2312 N N . GLN B 1 143 ? 19.219 -9.07 -1.889 1 97.94 143 GLN B N 1
ATOM 2313 C CA . GLN B 1 143 ? 20.438 -8.484 -2.424 1 97.94 143 GLN B CA 1
ATOM 2314 C C . GLN B 1 143 ? 20.234 -7.973 -3.844 1 97.94 143 GLN B C 1
ATOM 2316 O O . GLN B 1 143 ? 21.047 -8.242 -4.734 1 97.94 143 GLN B O 1
ATOM 2321 N N . HIS B 1 144 ? 19.109 -7.344 -3.998 1 97.44 144 HIS B N 1
ATOM 2322 C CA . HIS B 1 144 ? 18.75 -6.707 -5.262 1 97.44 144 HIS B CA 1
ATOM 2323 C C . HIS B 1 144 ? 19.047 -5.211 -5.223 1 97.44 144 HIS B C 1
ATOM 2325 O O . HIS B 1 144 ? 18.781 -4.547 -4.219 1 97.44 144 HIS B O 1
ATOM 2331 N N . VAL B 1 145 ? 19.609 -4.676 -6.223 1 93.94 145 VAL B N 1
ATOM 2332 C CA . VAL B 1 145 ? 19.828 -3.24 -6.391 1 93.94 145 VAL B CA 1
ATOM 2333 C C . VAL B 1 145 ? 18.906 -2.705 -7.48 1 93.94 145 VAL B C 1
ATOM 2335 O O . VAL B 1 145 ? 19.031 -3.066 -8.648 1 93.94 145 VAL B O 1
ATOM 2338 N N . PRO B 1 146 ? 17.984 -1.921 -7.094 1 91.88 146 PRO B N 1
ATOM 2339 C CA . PRO B 1 146 ? 17.047 -1.396 -8.102 1 91.88 146 PRO B CA 1
ATOM 2340 C C . PRO B 1 146 ? 17.75 -0.529 -9.148 1 91.88 146 PRO B C 1
ATOM 2342 O O . PRO B 1 146 ? 18.781 0.077 -8.867 1 91.88 146 PRO B O 1
#

Nearest PDB structures (foldseek):
  1s5a-assembly1_A  TM=6.648E-01  e=1.092E-06  Bacillus subtilis
  5bvb-assembly6_D-2  TM=7.513E-01  e=1.851E-05  synthetic construct
  4j8t-assembly5_A  TM=7.652E-01  e=4.659E-05  Pseudomonas aeruginosa PAO1
  4j9a-assembly1_A  TM=7.538E-01  e=3.874E-05  Pseudomonas aeruginosa PAO1
  1z1s-assembly1_A  TM=7.647E-01  e=5.959E-05  Pseudomonas aeruginosa PAO1

Foldseek 3Di:
DQPDDLVNLVVLQVVQVCVQQVDDPVPRDLCSNVLSADQFAWEAEDQFAPLHDIATGSVRVVVSVVVLVQFFVDKDWADKDKADDPPFQKIKIKTWIWTAGPVQRDIDIDMKMKIWGADSNSSHTRYIYIDDPCRPVNCVRSVHGD/DLPFDLVNLVVLQVVLVCVQQVDDPVPRDLCSNVLSADQFAWEAEDQFAPLHDIATGSVRVVVSVVVLVQFFVDKDWADKDKADDPPFQKIKIKTWIWTAGPVQRDIDIDMKMKIWGADSNSSHTRYIYIDDPCRPVNCVRSVHGD

Sequence (292 aa):
MSSHTAYSILLAFYDAEREYMGAPTESRDFRILEPTLAKDAILIQTPALPYAGTYIGIEGLEDWAQRMSDTWSKVDVQNLQVFEREGSDHVISLSEVYFKSRKTGEELNFPMCQLITVDLEAGKVKSIRPFYWDVHAVNTVTQHVPMSSHTAYSILLAFYDAEREYMGAPTESRDFRILEPTLAKDAILIQTPALPYAGTYIGIEGLEDWAQRMSDTWSKVDVQNLQVFEREGSDHVISLSEVYFKSRKTGEELNFPMCQLITVDLEAGKVKSIRPFYWDVHAVNTVTQHVP

Secondary structure (DSSP, 8-state):
--S--HHHHHHHHHHHHHHHHHS-GGG--GGGGGGGEEEEEEEEE-TTSTT-EEEEHHHHHHHHHHHHHHHEEEEEEEEEEEEE-TT-SEEEEEEEEEEEETTT--EEEEEEEEEEEEETTTTEEEEEEEEES-HHHHHHHHT---/--S--HHHHHHHHHHHHHHHHHS-GGG--GGGGGGGEEEEEEEEE-TTSTT-EEEEHHHHHHHHHHHHHHHEEEEEEEEEEEEE-TT-SEEEEEEEEEEEETTT--EEEEEEEEEEEEETTTTEEEEEEEEES-HHHHHHHHT---

pLDDT: mean 92.05, std 8.23, range [44.28, 98.69]

Radius of gyration: 19.8 Å; Cα contacts (8 Å, |Δi|>4): 621; chains: 2; bounding box: 48×61×42 Å

Organism: NCBI:txid1208366